Protein AF-A0A8H6TPV7-F1 (afdb_monomer_lite)

Secondary structure (DSSP, 8-state):
--TTTS--HHHHTTS-HHHHHHHHHHHSTT--HHHHHHHHHHHHT----HHHHHHHHHHHHHTT-THHHHHHH-TTTS-HHHHHHHHHHHHHHHHHHHHHHHT-S---HHHHHHHHHHHHHHHHHHHHHTTT-EEE-TTS-EEEHHHHHHHHHHHHHHHTS-TTSS--HHHHHHHHTSTTHHHHHHHHHHHHHHHSPTT-HHHHHHHTTGGGGGG-HHHHHHHHHHHTSSHHHHHHHHHHHHHHH-S-TTSPPPHHHHHHHHHHHHHHHHH--HHHHHHHHHTTHHHHHHHHHHHHHTS-TTSGGG-TTS-----------------------

Sequence (333 aa):
MHPSLELRPLNLRKLPPHVRLLVAAATRPGADNDDVVNLLDRLINSNWPESTLRLLMPVFHAFLDPSQLVMLRNIEEYDPDTRRDYFLRSLNALSGLELLVKRQRRLDRAVATELWERVWVWLQFIDEYHQCLRMETRARQLVDASLAYEKALAVTRALSKDSTGDVDPDVRGAVVCTPAIFEVFGRAWVYLLDHAPPGNVGLTELATFYIALTESPQRLQALVDGTGGSYAHLADAIVRNLHSTVPDPTLPLSEPIYIQVQGLLLLNKATQNIELDQCLLSRGIIRALTRVGRALSAMDLGRLGGERDLLGFSPRAARPVHPTLAQRRCECP

Organism: Mycena chlorophos (NCBI:txid658473)

Structure (mmCIF, N/CA/C/O backbone):
data_AF-A0A8H6TPV7-F1
#
_entry.id   AF-A0A8H6TPV7-F1
#
loop_
_atom_site.group_PDB
_atom_site.id
_atom_site.type_symbol
_atom_site.label_atom_id
_atom_site.label_alt_id
_atom_site.label_comp_id
_atom_site.label_asym_id
_atom_site.label_entity_id
_atom_site.label_seq_id
_atom_site.pdbx_PDB_ins_code
_atom_site.Cartn_x
_atom_site.Cartn_y
_atom_site.Cartn_z
_atom_site.occupancy
_atom_site.B_iso_or_equiv
_atom_site.auth_seq_id
_atom_site.auth_comp_id
_atom_site.auth_asym_id
_atom_site.auth_atom_id
_atom_site.pdbx_PDB_model_num
ATOM 1 N N . MET A 1 1 ? 20.652 5.845 -7.581 1.00 73.62 1 MET A N 1
ATOM 2 C CA . MET A 1 1 ? 20.049 4.732 -8.331 1.00 73.62 1 MET A CA 1
ATOM 3 C C . MET A 1 1 ? 20.988 3.545 -8.241 1.00 73.62 1 MET A C 1
ATOM 5 O O . MET A 1 1 ? 22.145 3.659 -8.634 1.00 73.62 1 MET A O 1
ATOM 9 N N . HIS A 1 2 ? 20.535 2.457 -7.631 1.00 80.75 2 HIS A N 1
ATOM 10 C CA . HIS A 1 2 ? 21.303 1.244 -7.405 1.00 80.75 2 HIS A CA 1
ATOM 11 C C . HIS A 1 2 ? 21.469 0.492 -8.737 1.00 80.75 2 HIS A C 1
ATOM 13 O O . HIS A 1 2 ? 20.478 0.316 -9.451 1.00 80.75 2 HIS A O 1
ATOM 19 N N . PRO A 1 3 ? 22.665 -0.029 -9.085 1.00 82.06 3 PRO A N 1
ATOM 20 C CA . PRO A 1 3 ? 22.928 -0.643 -10.394 1.00 82.06 3 PRO A CA 1
ATOM 21 C C . PRO A 1 3 ? 21.962 -1.768 -10.804 1.00 82.06 3 PRO A C 1
ATOM 23 O O . PRO A 1 3 ? 21.775 -2.023 -11.994 1.00 82.06 3 PRO A O 1
ATOM 26 N N . SER A 1 4 ? 21.363 -2.462 -9.831 1.00 80.62 4 SER A N 1
ATOM 27 C CA . SER A 1 4 ? 20.400 -3.547 -10.066 1.00 80.62 4 SER A CA 1
ATOM 28 C C . SER A 1 4 ? 18.970 -3.082 -10.336 1.00 80.62 4 SER A C 1
ATOM 30 O O . SER A 1 4 ? 18.158 -3.922 -10.703 1.00 80.62 4 SER A O 1
ATOM 32 N N . LEU A 1 5 ? 18.660 -1.802 -10.122 1.00 86.25 5 LEU A N 1
ATOM 33 C CA . LEU A 1 5 ? 17.370 -1.172 -10.422 1.00 86.25 5 LEU A CA 1
ATOM 34 C C . LEU A 1 5 ? 17.434 -0.300 -11.681 1.00 86.25 5 LEU A C 1
ATOM 36 O O . LEU A 1 5 ? 16.410 0.191 -12.152 1.00 86.25 5 LEU A O 1
ATOM 40 N N . GLU A 1 6 ? 18.624 -0.146 -12.264 1.00 86.81 6 GLU A N 1
ATOM 41 C CA . GLU A 1 6 ? 18.796 0.542 -13.535 1.00 86.81 6 GLU A CA 1
ATOM 42 C C . GLU A 1 6 ? 18.335 -0.332 -14.703 1.00 86.81 6 GLU A C 1
ATOM 44 O O . GLU A 1 6 ? 18.795 -1.469 -14.887 1.00 86.81 6 GLU A O 1
ATOM 49 N N . LEU A 1 7 ? 17.471 0.225 -15.554 1.00 85.19 7 LEU A N 1
ATOM 50 C CA . LEU A 1 7 ? 16.994 -0.442 -16.759 1.00 85.19 7 LEU A CA 1
ATOM 51 C C . LEU A 1 7 ? 18.091 -0.466 -17.838 1.00 85.19 7 LEU A C 1
ATOM 53 O O . LEU A 1 7 ? 18.104 0.323 -18.780 1.00 85.19 7 LEU A O 1
ATOM 57 N N . ARG A 1 8 ? 19.051 -1.384 -17.696 1.00 84.75 8 ARG A N 1
ATOM 58 C CA . ARG A 1 8 ? 20.169 -1.540 -18.637 1.00 84.75 8 ARG A CA 1
ATOM 59 C C . ARG A 1 8 ? 19.822 -2.545 -19.743 1.00 84.75 8 ARG A C 1
ATOM 61 O O . ARG A 1 8 ? 19.543 -3.706 -19.425 1.00 84.75 8 ARG A O 1
ATOM 68 N N . PRO A 1 9 ? 19.970 -2.196 -21.039 1.00 81.88 9 PRO A N 1
ATOM 69 C CA . PRO A 1 9 ? 19.722 -3.123 -22.150 1.00 81.88 9 PRO A CA 1
ATOM 70 C C . PRO A 1 9 ? 20.504 -4.440 -22.042 1.00 81.88 9 PRO A C 1
ATOM 72 O O . PRO A 1 9 ? 20.011 -5.501 -22.421 1.00 81.88 9 PRO A O 1
ATOM 75 N N . LEU A 1 10 ? 21.718 -4.393 -21.482 1.00 78.19 10 LEU A N 1
ATOM 76 C CA . LEU A 1 10 ? 22.561 -5.570 -21.253 1.00 78.19 10 LEU A CA 1
ATOM 77 C C . LEU A 1 10 ? 21.964 -6.557 -20.239 1.00 78.19 10 LEU A C 1
ATOM 79 O O . LEU A 1 10 ? 22.129 -7.764 -20.406 1.00 78.19 10 LEU A O 1
ATOM 83 N N . ASN A 1 11 ? 21.251 -6.071 -19.220 1.00 81.00 11 ASN A N 1
ATOM 84 C CA . ASN A 1 11 ? 20.584 -6.924 -18.236 1.00 81.00 11 ASN A CA 1
ATOM 85 C C . ASN A 1 11 ? 19.351 -7.591 -18.854 1.00 81.00 11 ASN A C 1
ATOM 87 O O . ASN A 1 11 ? 19.155 -8.794 -18.692 1.00 81.00 11 ASN A O 1
ATOM 91 N N . LEU A 1 12 ? 18.592 -6.848 -19.664 1.00 84.00 12 LEU A N 1
ATOM 92 C CA . LEU A 1 12 ? 17.419 -7.376 -20.361 1.00 84.00 12 LEU A CA 1
ATOM 93 C C . LEU A 1 12 ? 17.779 -8.455 -21.392 1.00 84.00 12 LEU A C 1
ATOM 95 O O . LEU A 1 12 ? 17.002 -9.378 -21.613 1.00 84.00 12 LEU A O 1
ATOM 99 N N . ARG A 1 13 ? 18.981 -8.416 -21.987 1.00 87.81 13 ARG A N 1
ATOM 100 C CA . ARG A 1 13 ? 19.455 -9.477 -22.901 1.00 87.81 13 ARG A CA 1
ATOM 101 C C . ARG A 1 13 ? 19.575 -10.854 -22.238 1.00 87.81 13 ARG A C 1
ATOM 103 O O . ARG A 1 13 ? 19.529 -11.846 -22.960 1.00 87.81 13 ARG A O 1
ATOM 110 N N . LYS A 1 14 ? 19.712 -10.915 -20.907 1.00 88.25 14 LYS A N 1
ATOM 111 C CA . LYS A 1 14 ? 19.815 -12.162 -20.127 1.00 88.25 14 LYS A CA 1
ATOM 112 C C . LYS A 1 14 ? 18.457 -12.810 -19.833 1.00 88.25 14 LYS A C 1
ATOM 114 O O . LYS A 1 14 ? 18.424 -13.946 -19.371 1.00 88.25 14 LYS A O 1
ATOM 119 N N . LEU A 1 15 ? 17.352 -12.104 -20.078 1.00 89.44 15 LEU A N 1
ATOM 120 C CA . LEU A 1 15 ? 16.009 -12.656 -19.916 1.00 89.44 15 LEU A CA 1
ATOM 121 C C . LEU A 1 15 ? 15.730 -13.734 -20.984 1.00 89.44 15 LEU A C 1
ATOM 123 O O . LEU A 1 15 ? 16.235 -13.627 -22.110 1.00 89.44 15 LEU A O 1
ATOM 127 N N . PRO A 1 16 ? 14.882 -14.737 -20.688 1.00 90.31 16 PRO A N 1
ATOM 128 C CA . PRO A 1 16 ? 14.421 -15.687 -21.694 1.00 90.31 16 PRO A CA 1
ATOM 129 C C . PRO A 1 16 ? 13.782 -14.967 -22.899 1.00 90.31 16 PRO A C 1
ATOM 131 O O . PRO A 1 16 ? 13.115 -13.948 -22.701 1.00 90.31 16 PRO A O 1
ATOM 134 N N . PRO A 1 17 ? 13.918 -15.479 -24.140 1.00 91.12 17 PRO A N 1
ATOM 135 C CA . PRO A 1 17 ? 13.465 -14.773 -25.345 1.00 91.12 17 PRO A CA 1
ATOM 136 C C . PRO A 1 17 ? 12.003 -14.314 -25.301 1.00 91.12 17 PRO A C 1
ATOM 138 O O . PRO A 1 17 ? 11.705 -13.179 -25.655 1.00 91.12 17 PRO A O 1
ATOM 141 N N . HIS A 1 18 ? 11.099 -15.158 -24.800 1.00 88.50 18 HIS A N 1
ATOM 142 C CA . HIS A 1 18 ? 9.680 -14.816 -24.678 1.00 88.50 18 HIS A CA 1
ATOM 143 C C . HIS A 1 18 ? 9.425 -13.691 -23.659 1.00 88.50 18 HIS A C 1
ATOM 145 O O . HIS A 1 18 ? 8.581 -12.834 -23.895 1.00 88.50 18 HIS A O 1
ATOM 151 N N . VAL A 1 19 ? 10.189 -13.637 -22.562 1.00 90.94 19 VAL A N 1
ATOM 152 C CA . VAL A 1 19 ? 10.101 -12.554 -21.566 1.00 90.94 19 VAL A CA 1
ATOM 153 C C . VAL A 1 19 ? 10.678 -11.260 -22.129 1.00 90.94 19 VAL A C 1
ATOM 155 O O . VAL A 1 19 ? 10.120 -10.191 -21.915 1.00 90.94 19 VAL A O 1
ATOM 158 N N . ARG A 1 20 ? 11.765 -11.343 -22.907 1.00 92.44 20 ARG A N 1
ATOM 159 C CA . ARG A 1 20 ? 12.352 -10.177 -23.583 1.00 92.44 20 ARG A CA 1
ATOM 160 C C . ARG A 1 20 ? 11.365 -9.486 -24.509 1.00 92.44 20 ARG A C 1
ATOM 162 O O . ARG A 1 20 ? 11.365 -8.263 -24.549 1.00 92.44 20 ARG A O 1
ATOM 169 N N . LEU A 1 21 ? 10.561 -10.254 -25.243 1.00 91.88 21 LEU A N 1
ATOM 170 C CA . LEU A 1 21 ? 9.533 -9.704 -26.126 1.00 91.88 21 LEU A CA 1
ATOM 171 C C . LEU A 1 21 ? 8.466 -8.945 -25.331 1.00 91.88 21 LEU A C 1
ATOM 173 O O . LEU A 1 21 ? 8.140 -7.821 -25.695 1.00 91.88 21 LEU A O 1
ATOM 177 N N . LEU A 1 22 ? 7.997 -9.514 -24.217 1.00 93.12 22 LEU A N 1
ATOM 178 C CA . LEU A 1 22 ? 7.024 -8.860 -23.334 1.00 93.12 22 LEU A CA 1
ATOM 179 C C . LEU A 1 22 ? 7.585 -7.578 -22.712 1.00 93.12 22 LEU A C 1
ATOM 181 O O . LEU A 1 22 ? 6.929 -6.544 -22.735 1.00 93.12 22 LEU A O 1
ATOM 185 N N . VAL A 1 23 ? 8.821 -7.619 -22.208 1.00 93.31 23 VAL A N 1
ATOM 186 C CA . VAL A 1 23 ? 9.475 -6.424 -21.657 1.00 93.31 23 VAL A CA 1
ATOM 187 C C . VAL A 1 23 ? 9.660 -5.366 -22.740 1.00 93.31 23 VAL A C 1
ATOM 189 O O . VAL A 1 23 ? 9.333 -4.212 -22.507 1.00 93.31 23 VAL A O 1
ATOM 192 N N . ALA A 1 24 ? 10.127 -5.744 -23.933 1.00 92.75 24 ALA A N 1
ATOM 193 C CA . ALA A 1 24 ? 10.303 -4.803 -25.034 1.00 92.75 24 ALA A CA 1
ATOM 194 C C . ALA A 1 24 ? 8.979 -4.150 -25.461 1.00 92.75 24 ALA A C 1
ATOM 196 O O . ALA A 1 24 ? 8.974 -2.956 -25.752 1.00 92.75 24 ALA A O 1
ATOM 197 N N . ALA A 1 25 ? 7.874 -4.904 -25.463 1.00 92.25 25 ALA A N 1
ATOM 198 C CA . ALA A 1 25 ? 6.539 -4.367 -25.707 1.00 92.25 25 ALA A CA 1
ATOM 199 C C . ALA A 1 25 ? 6.120 -3.380 -24.606 1.00 92.25 25 ALA A C 1
ATOM 201 O O . ALA A 1 25 ? 5.737 -2.261 -24.918 1.00 92.25 25 ALA A O 1
ATOM 202 N N . ALA A 1 26 ? 6.299 -3.739 -23.332 1.00 92.56 26 ALA A N 1
ATOM 203 C CA . ALA A 1 26 ? 5.936 -2.895 -22.193 1.00 92.56 26 ALA A CA 1
ATOM 204 C C . ALA A 1 26 ? 6.793 -1.621 -22.052 1.00 92.56 26 ALA A C 1
ATOM 206 O O . ALA A 1 26 ? 6.334 -0.625 -21.496 1.00 92.56 26 ALA A O 1
ATOM 207 N N . THR A 1 27 ? 8.045 -1.632 -22.524 1.00 90.88 27 THR A N 1
ATOM 208 C CA . THR A 1 27 ? 8.983 -0.504 -22.370 1.00 90.88 27 THR A CA 1
ATOM 209 C C . THR A 1 27 ? 9.169 0.337 -23.633 1.00 90.88 27 THR A C 1
ATOM 211 O O . THR A 1 27 ? 9.993 1.253 -23.625 1.00 90.88 27 THR A O 1
ATOM 214 N N . ARG A 1 28 ? 8.488 0.029 -24.745 1.00 89.81 28 ARG A N 1
ATOM 215 C CA . ARG A 1 28 ? 8.629 0.823 -25.977 1.00 89.81 28 ARG A CA 1
ATOM 216 C C . ARG A 1 28 ? 8.004 2.217 -25.808 1.00 89.81 28 ARG A C 1
ATOM 218 O O . ARG A 1 28 ? 7.039 2.367 -25.057 1.00 89.81 28 ARG A O 1
ATOM 225 N N . PRO A 1 29 ? 8.498 3.237 -26.528 1.00 84.62 29 PRO A N 1
ATOM 226 C CA . PRO A 1 29 ? 7.806 4.519 -26.611 1.00 84.62 29 PRO A CA 1
ATOM 227 C C . PRO A 1 29 ? 6.363 4.318 -27.093 1.00 84.62 29 PRO A C 1
ATOM 229 O O . PRO A 1 29 ? 6.144 3.646 -28.100 1.00 84.62 29 PRO A O 1
ATOM 232 N N . GLY A 1 30 ? 5.394 4.869 -26.360 1.00 82.31 30 GLY A N 1
ATOM 233 C CA . GLY A 1 30 ? 3.968 4.701 -26.656 1.00 82.31 30 GLY A CA 1
ATOM 234 C C . GLY A 1 30 ? 3.360 3.358 -26.230 1.00 82.31 30 GLY A C 1
ATOM 235 O O . GLY A 1 30 ? 2.254 3.057 -26.663 1.00 82.31 30 GLY A O 1
ATOM 236 N N . ALA A 1 31 ? 4.053 2.550 -25.414 1.00 86.56 31 ALA A N 1
ATOM 237 C CA . ALA A 1 31 ? 3.451 1.374 -24.784 1.00 86.56 31 ALA A CA 1
ATOM 238 C C . ALA A 1 31 ? 2.222 1.772 -23.958 1.00 86.56 31 ALA A C 1
ATOM 240 O O . ALA A 1 31 ? 2.292 2.696 -23.136 1.00 86.56 31 ALA A O 1
ATOM 241 N N . ASP A 1 32 ? 1.124 1.051 -24.158 1.00 88.38 32 ASP A N 1
ATOM 242 C CA . ASP A 1 32 ? -0.097 1.253 -23.393 1.00 88.38 32 ASP A CA 1
ATOM 243 C C . ASP A 1 32 ? -0.131 0.370 -22.139 1.00 88.38 32 ASP A C 1
ATOM 245 O O . ASP A 1 32 ? 0.819 -0.346 -21.802 1.00 88.38 32 ASP A O 1
ATOM 249 N N . ASN A 1 33 ? -1.221 0.474 -21.383 1.00 90.62 33 ASN A N 1
ATOM 250 C CA . ASN A 1 33 ? -1.396 -0.327 -20.182 1.00 90.62 33 ASN A CA 1
ATOM 251 C C . ASN A 1 33 ? -1.511 -1.832 -20.465 1.00 90.62 33 ASN A C 1
ATOM 253 O O . ASN A 1 33 ? -1.060 -2.634 -19.646 1.00 90.62 33 ASN A O 1
ATOM 257 N N . ASP A 1 34 ? -2.064 -2.224 -21.610 1.00 91.31 34 ASP A N 1
ATOM 258 C CA . ASP A 1 34 ? -2.306 -3.630 -21.932 1.00 91.31 34 ASP A CA 1
ATOM 259 C C . ASP A 1 34 ? -0.977 -4.376 -22.138 1.00 91.31 34 ASP A C 1
ATOM 261 O O . ASP A 1 34 ? -0.829 -5.520 -21.704 1.00 91.31 34 ASP A O 1
ATOM 265 N N . ASP A 1 35 ? 0.043 -3.708 -22.690 1.00 91.75 35 ASP A N 1
ATOM 266 C CA . ASP A 1 35 ? 1.407 -4.244 -22.776 1.00 91.75 35 ASP A CA 1
ATOM 267 C C . ASP A 1 35 ? 1.993 -4.580 -21.379 1.00 91.75 35 ASP A C 1
ATOM 269 O O . ASP A 1 35 ? 2.657 -5.609 -21.202 1.00 91.75 35 ASP A O 1
ATOM 273 N N . VAL A 1 36 ? 1.721 -3.754 -20.359 1.00 92.25 36 VAL A N 1
ATOM 274 C CA . VAL A 1 36 ? 2.167 -3.994 -18.970 1.00 92.25 36 VAL A CA 1
ATOM 275 C C . VAL A 1 36 ? 1.336 -5.086 -18.294 1.00 92.25 36 VAL A C 1
ATOM 277 O O . VAL A 1 36 ? 1.905 -5.933 -17.601 1.00 92.25 36 VAL A O 1
ATOM 280 N N . VAL A 1 37 ? 0.019 -5.113 -18.525 1.00 92.88 37 VAL A N 1
ATOM 281 C CA . VAL A 1 37 ? -0.875 -6.175 -18.031 1.00 92.88 37 VAL A CA 1
ATOM 282 C C . VAL A 1 37 ? -0.432 -7.534 -18.566 1.00 92.88 37 VAL A C 1
ATOM 284 O O . VAL A 1 37 ? -0.265 -8.463 -17.785 1.00 92.88 37 VAL A O 1
ATOM 287 N N . ASN A 1 38 ? -0.116 -7.643 -19.858 1.00 93.12 38 ASN A N 1
ATOM 288 C CA . ASN A 1 38 ? 0.378 -8.886 -20.456 1.00 93.12 38 ASN A CA 1
ATOM 289 C C . ASN A 1 38 ? 1.677 -9.388 -19.797 1.00 93.12 38 ASN A C 1
ATOM 291 O O . ASN A 1 38 ? 1.857 -10.592 -19.578 1.00 93.12 38 ASN A O 1
ATOM 295 N N . LEU A 1 39 ? 2.599 -8.477 -19.461 1.00 93.81 39 LEU A N 1
ATOM 296 C CA . LEU A 1 39 ? 3.820 -8.822 -18.729 1.00 93.81 39 LEU A CA 1
ATOM 297 C C . LEU A 1 39 ? 3.505 -9.297 -17.299 1.00 93.81 39 LEU A C 1
ATOM 299 O O . LEU A 1 39 ? 4.081 -10.292 -16.848 1.00 93.81 39 LEU A O 1
ATOM 303 N N . LEU A 1 40 ? 2.597 -8.609 -16.603 1.00 92.88 40 LEU A N 1
ATOM 304 C CA . LEU A 1 40 ? 2.171 -8.945 -15.244 1.00 92.88 40 LEU A CA 1
ATOM 305 C C . LEU A 1 40 ? 1.441 -10.293 -15.188 1.00 92.88 40 LEU A C 1
ATOM 307 O O . LEU A 1 40 ? 1.793 -11.143 -14.371 1.00 92.88 40 LEU A O 1
ATOM 311 N N . ASP A 1 41 ? 0.503 -10.541 -16.097 1.00 93.75 41 ASP A N 1
ATOM 312 C CA . ASP A 1 41 ? -0.204 -11.815 -16.221 1.00 93.75 41 ASP A CA 1
ATOM 313 C C . ASP A 1 41 ? 0.779 -12.959 -16.429 1.00 93.75 41 ASP A C 1
ATOM 315 O O . ASP A 1 41 ? 0.646 -14.036 -15.834 1.00 93.75 41 ASP A O 1
ATOM 319 N N . ARG A 1 42 ? 1.821 -12.737 -17.240 1.00 91.50 42 ARG A N 1
ATOM 320 C CA . ARG A 1 42 ? 2.829 -13.770 -17.439 1.00 91.50 42 ARG A CA 1
ATOM 321 C C . ARG A 1 42 ? 3.692 -13.990 -16.206 1.00 91.50 42 ARG A C 1
ATOM 323 O O . ARG A 1 42 ? 4.013 -15.143 -15.919 1.00 91.50 42 ARG A O 1
ATOM 330 N N . LEU A 1 43 ? 4.018 -12.933 -15.468 1.00 89.38 43 LEU A N 1
ATOM 331 C CA . LEU A 1 43 ? 4.713 -13.020 -14.187 1.00 89.38 43 LEU A CA 1
ATOM 332 C C . LEU A 1 43 ? 3.888 -13.805 -13.149 1.00 89.38 43 LEU A C 1
ATOM 334 O O . LEU A 1 43 ? 4.438 -14.673 -12.470 1.00 89.38 43 LEU A O 1
ATOM 338 N N . ILE A 1 44 ? 2.579 -13.558 -13.054 1.00 89.38 44 ILE A N 1
ATOM 339 C CA . ILE A 1 44 ? 1.664 -14.261 -12.139 1.00 89.38 44 ILE A CA 1
ATOM 340 C C . ILE A 1 44 ? 1.626 -15.754 -12.469 1.00 89.38 44 ILE A C 1
ATOM 342 O O . ILE A 1 44 ? 1.880 -16.584 -11.595 1.00 89.38 44 ILE A O 1
ATOM 346 N N . ASN A 1 45 ? 1.385 -16.077 -13.741 1.00 89.12 45 ASN A N 1
ATOM 347 C CA . ASN A 1 45 ? 1.085 -17.432 -14.203 1.00 89.12 45 ASN A CA 1
ATOM 348 C C . ASN A 1 45 ? 2.323 -18.283 -14.539 1.00 89.12 45 ASN A C 1
ATOM 350 O O . ASN A 1 45 ? 2.181 -19.395 -15.051 1.00 89.12 45 ASN A O 1
ATOM 354 N N . SER A 1 46 ? 3.537 -17.781 -14.294 1.00 88.25 46 SER A N 1
ATOM 355 C CA . SER A 1 46 ? 4.779 -18.502 -14.599 1.00 88.25 46 SER A CA 1
ATOM 356 C C . SER A 1 46 ? 5.663 -18.681 -13.368 1.00 88.25 46 SER A C 1
ATOM 358 O O . SER A 1 46 ? 5.898 -17.746 -12.604 1.00 88.25 46 SER A O 1
ATOM 360 N N . ASN A 1 47 ? 6.260 -19.868 -13.243 1.00 87.00 47 ASN A N 1
ATOM 361 C CA . ASN A 1 47 ? 7.262 -20.183 -12.221 1.00 87.00 47 ASN A CA 1
ATOM 362 C C . ASN A 1 47 ? 8.667 -19.824 -12.717 1.00 87.00 47 ASN A C 1
ATOM 364 O O . ASN A 1 47 ? 9.505 -20.693 -12.962 1.00 87.00 47 ASN A O 1
ATOM 368 N N . TRP A 1 48 ? 8.906 -18.534 -12.947 1.00 88.88 48 TRP A N 1
ATOM 369 C CA . TRP A 1 48 ? 10.212 -18.074 -13.410 1.00 88.88 48 TRP A CA 1
ATOM 370 C C . TRP A 1 48 ? 11.285 -18.210 -12.323 1.00 88.88 48 TRP A C 1
ATOM 372 O O . TRP A 1 48 ? 11.003 -17.945 -11.152 1.00 88.88 48 TRP A O 1
ATOM 382 N N . PRO A 1 49 ? 12.529 -18.568 -12.694 1.00 90.19 49 PRO A N 1
ATOM 383 C CA . PRO A 1 49 ? 13.640 -18.585 -11.753 1.00 90.19 49 PRO A CA 1
ATOM 384 C C . PRO A 1 49 ? 13.856 -17.211 -11.118 1.00 90.19 49 PRO A C 1
ATOM 386 O O . PRO A 1 49 ? 13.730 -16.186 -11.790 1.00 90.19 49 PRO A O 1
ATOM 389 N N . GLU A 1 50 ? 14.290 -17.187 -9.859 1.00 89.31 50 GLU A N 1
ATOM 390 C CA . GLU A 1 50 ? 14.567 -15.954 -9.109 1.00 89.31 50 GLU A CA 1
ATOM 391 C C . GLU A 1 50 ? 15.516 -15.003 -9.862 1.00 89.31 50 GLU A C 1
ATOM 393 O O . GLU A 1 50 ? 15.299 -13.794 -9.893 1.00 89.31 50 GLU A O 1
ATOM 398 N N . SER A 1 51 ? 16.513 -15.544 -10.570 1.00 89.06 51 SER A N 1
ATOM 399 C CA . SER A 1 51 ? 17.423 -14.766 -11.421 1.00 89.06 51 SER A CA 1
ATOM 400 C C . SER A 1 51 ? 16.711 -14.003 -12.544 1.00 89.06 51 SER A C 1
ATOM 402 O O . SER A 1 51 ? 17.116 -12.893 -12.875 1.00 89.06 51 SER A O 1
ATOM 404 N N . THR A 1 52 ? 15.639 -14.564 -13.111 1.00 90.50 52 THR A N 1
ATOM 405 C CA . THR A 1 5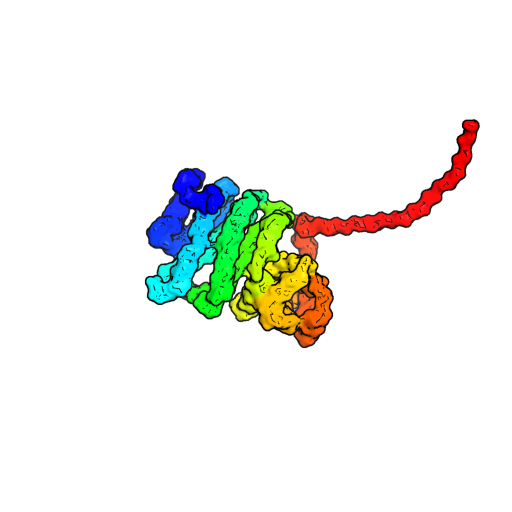2 ? 14.795 -13.892 -14.112 1.00 90.50 52 THR A CA 1
ATOM 406 C C . THR A 1 52 ? 13.937 -12.819 -13.451 1.00 90.50 52 THR A C 1
ATOM 408 O O . THR A 1 52 ? 13.853 -11.709 -13.964 1.00 90.50 52 THR A O 1
ATOM 411 N N . LEU A 1 53 ? 13.364 -13.118 -12.282 1.00 89.94 53 LEU A N 1
ATOM 412 C CA . LEU A 1 53 ? 12.560 -12.171 -11.505 1.00 89.94 53 LEU A CA 1
ATOM 413 C C . LEU A 1 53 ? 13.367 -10.916 -11.129 1.00 89.94 53 LEU A C 1
ATOM 415 O O . LEU A 1 53 ? 12.898 -9.797 -11.325 1.00 89.94 53 LEU A O 1
ATOM 419 N N . ARG A 1 54 ? 14.620 -11.080 -10.688 1.00 88.94 54 ARG A N 1
ATOM 420 C CA . ARG A 1 54 ? 15.515 -9.952 -10.364 1.00 88.94 54 ARG A CA 1
ATOM 421 C C . ARG A 1 54 ? 15.758 -9.028 -11.553 1.00 88.94 54 ARG A C 1
ATOM 423 O O . ARG A 1 54 ? 15.821 -7.816 -11.383 1.00 88.94 54 ARG A O 1
ATOM 430 N N . LEU A 1 55 ? 15.866 -9.583 -12.759 1.00 90.88 55 LEU A N 1
ATOM 431 C CA . LEU A 1 55 ? 16.067 -8.802 -13.983 1.00 90.88 55 LEU A CA 1
ATOM 432 C C . LEU A 1 55 ? 14.821 -8.002 -14.402 1.00 90.88 55 LEU A C 1
ATOM 434 O O . LEU A 1 55 ? 14.947 -7.103 -15.231 1.00 90.88 55 LEU A O 1
ATOM 438 N N . LEU A 1 56 ? 13.645 -8.304 -13.840 1.00 92.25 56 LEU A N 1
ATOM 439 C CA . LEU A 1 56 ? 12.395 -7.583 -14.094 1.00 92.25 56 LEU A CA 1
ATOM 440 C C . LEU A 1 56 ? 12.130 -6.449 -13.100 1.00 92.25 56 LEU A C 1
ATOM 442 O O . LEU A 1 56 ? 11.356 -5.551 -13.422 1.00 92.25 56 LEU A O 1
ATOM 446 N N . MET A 1 57 ? 12.782 -6.438 -11.931 1.00 92.44 57 MET A N 1
ATOM 447 C CA . MET A 1 57 ? 12.607 -5.355 -10.951 1.00 92.44 57 MET A CA 1
ATOM 448 C C . MET A 1 57 ? 12.879 -3.960 -11.543 1.00 92.44 57 MET A C 1
ATOM 450 O O . MET A 1 57 ? 12.040 -3.084 -11.336 1.00 92.44 57 MET A O 1
ATOM 454 N N . PRO A 1 58 ? 13.946 -3.735 -12.345 1.00 93.62 58 PRO A N 1
ATOM 455 C CA . PRO A 1 58 ? 14.165 -2.455 -13.025 1.00 93.62 58 PRO A CA 1
ATOM 456 C C . PRO A 1 58 ? 13.010 -1.992 -13.912 1.00 93.62 58 PRO A C 1
ATOM 458 O O . PRO A 1 58 ? 12.805 -0.793 -14.063 1.00 93.62 58 PRO A O 1
ATOM 461 N N . VAL A 1 59 ? 12.276 -2.927 -14.525 1.00 93.62 59 VAL A N 1
ATOM 462 C CA . VAL A 1 59 ? 11.182 -2.614 -15.456 1.00 93.62 59 VAL A CA 1
ATOM 463 C C . VAL A 1 59 ? 10.036 -1.961 -14.693 1.00 93.62 59 VAL A C 1
ATOM 465 O O . VAL A 1 59 ? 9.619 -0.856 -15.026 1.00 93.62 59 VAL A O 1
ATOM 468 N N . PHE A 1 60 ? 9.570 -2.609 -13.625 1.00 94.75 60 PHE A N 1
ATOM 469 C CA . PHE A 1 60 ? 8.483 -2.066 -12.814 1.00 94.75 60 PHE A CA 1
ATOM 470 C C . PHE A 1 60 ? 8.926 -0.869 -11.970 1.00 94.75 60 PHE A C 1
ATOM 472 O O . PHE A 1 60 ? 8.159 0.074 -11.813 1.00 94.75 60 PHE A O 1
ATOM 479 N N . HIS A 1 61 ? 10.177 -0.846 -11.503 1.00 94.69 61 HIS A N 1
ATOM 480 C CA . HIS A 1 61 ? 10.750 0.330 -10.847 1.00 94.69 61 HIS A CA 1
ATOM 481 C C . HIS A 1 61 ? 10.734 1.567 -11.765 1.00 94.69 61 HIS A C 1
ATOM 483 O O . HIS A 1 61 ? 10.377 2.652 -11.313 1.00 94.69 61 HIS A O 1
ATOM 489 N N . ALA A 1 62 ? 11.038 1.410 -13.060 1.00 92.81 62 ALA A N 1
ATOM 490 C CA . ALA A 1 62 ? 10.983 2.504 -14.032 1.00 92.81 62 ALA A CA 1
ATOM 491 C C . ALA A 1 62 ? 9.552 3.014 -14.304 1.00 92.81 62 ALA A C 1
ATOM 493 O O . ALA A 1 62 ? 9.358 4.200 -14.557 1.00 92.81 62 ALA A O 1
ATOM 494 N N . PHE A 1 63 ? 8.528 2.159 -14.219 1.00 93.50 63 PHE A N 1
ATOM 495 C CA . PHE A 1 63 ? 7.121 2.586 -14.321 1.00 93.50 63 PHE A CA 1
ATOM 496 C C . PHE A 1 63 ? 6.605 3.336 -13.086 1.00 93.50 63 PHE A C 1
ATOM 498 O O . PHE A 1 63 ? 5.494 3.860 -13.106 1.00 93.50 63 PHE A O 1
ATOM 505 N N . LEU A 1 64 ? 7.404 3.393 -12.021 1.00 94.12 64 LEU A N 1
ATOM 506 C CA . LEU A 1 64 ? 7.121 4.182 -10.828 1.00 94.12 64 LEU A CA 1
ATOM 507 C C . LEU A 1 64 ? 7.997 5.431 -10.729 1.00 94.12 64 LEU A C 1
ATOM 509 O O . LEU A 1 64 ? 8.052 6.038 -9.660 1.00 94.12 64 LEU A O 1
ATOM 513 N N . ASP A 1 65 ? 8.682 5.823 -11.805 1.00 91.81 65 ASP A N 1
ATOM 514 C CA . ASP A 1 65 ? 9.514 7.024 -11.814 1.00 91.81 65 ASP A CA 1
ATOM 515 C C . ASP A 1 65 ? 8.700 8.263 -11.364 1.00 91.81 65 ASP A C 1
ATOM 517 O O . ASP A 1 65 ? 7.690 8.587 -11.992 1.00 91.81 65 ASP A O 1
ATOM 521 N N . PRO A 1 66 ? 9.117 8.983 -10.301 1.00 89.81 66 PRO A N 1
ATOM 522 C CA . PRO A 1 66 ? 8.408 10.144 -9.775 1.00 89.81 66 PRO A CA 1
ATOM 523 C C . PRO A 1 66 ? 8.248 11.285 -10.776 1.00 89.81 66 PRO A C 1
ATOM 525 O O . PRO A 1 66 ? 7.338 12.095 -10.621 1.00 89.81 66 PRO A O 1
ATOM 528 N N . SER A 1 67 ? 9.089 11.359 -11.812 1.00 88.44 67 SER A N 1
ATOM 529 C CA . SER A 1 67 ? 8.901 12.327 -12.899 1.00 88.44 67 SER A CA 1
ATOM 530 C C . SER A 1 67 ? 7.547 12.158 -13.598 1.00 88.44 67 SER A C 1
ATOM 532 O O . SER A 1 67 ? 6.972 13.141 -14.062 1.00 88.44 67 SER A O 1
ATOM 534 N N . GLN A 1 68 ? 6.976 10.948 -13.592 1.00 85.06 68 GLN A N 1
ATOM 535 C CA . GLN A 1 68 ? 5.650 10.668 -14.151 1.00 85.06 68 GLN A CA 1
ATOM 536 C C . GLN A 1 68 ? 4.518 11.271 -13.309 1.00 85.06 68 GLN A C 1
ATOM 538 O O . GLN A 1 68 ? 3.448 11.562 -13.837 1.00 85.06 68 GLN A O 1
ATOM 543 N N . LEU A 1 69 ? 4.745 11.531 -12.017 1.00 89.81 69 LEU A N 1
ATOM 544 C CA . LEU A 1 69 ? 3.743 12.165 -11.156 1.00 89.81 69 LEU A CA 1
ATOM 545 C C . LEU A 1 69 ? 3.467 13.611 -11.566 1.00 89.81 69 LEU A C 1
ATOM 547 O O . LEU A 1 69 ? 2.352 14.088 -11.384 1.00 89.81 69 LEU A O 1
ATOM 551 N N . VAL A 1 70 ? 4.447 14.300 -12.162 1.00 85.94 70 VAL A N 1
ATOM 552 C CA . VAL A 1 70 ? 4.257 15.656 -12.707 1.00 85.94 70 VAL A CA 1
ATOM 553 C C . VAL A 1 70 ? 3.141 15.653 -13.753 1.00 85.94 70 VAL A C 1
ATOM 555 O O . VAL A 1 70 ? 2.261 16.506 -13.730 1.00 85.94 70 VAL A O 1
ATOM 558 N N . MET A 1 71 ? 3.122 14.635 -14.613 1.00 83.31 71 MET A N 1
ATOM 559 C CA . MET A 1 71 ? 2.094 14.469 -15.635 1.00 83.31 71 MET A CA 1
ATOM 560 C C . MET A 1 71 ? 0.708 14.191 -15.034 1.00 83.31 71 MET A C 1
ATOM 562 O O . MET A 1 71 ? -0.296 14.698 -15.528 1.00 83.31 71 MET A O 1
ATOM 566 N N . LEU A 1 72 ? 0.639 13.402 -13.957 1.00 85.50 72 LEU A N 1
ATOM 567 C CA . LEU A 1 72 ? -0.628 13.117 -13.275 1.00 85.50 72 LEU A CA 1
ATOM 568 C C . LEU A 1 72 ? -1.170 14.330 -12.503 1.00 85.50 72 LEU A C 1
ATOM 570 O O . LEU A 1 72 ? -2.385 14.466 -12.373 1.00 85.50 72 LEU A O 1
ATOM 574 N N . ARG A 1 73 ? -0.287 15.218 -12.031 1.00 87.25 73 ARG A N 1
ATOM 575 C CA . ARG A 1 73 ? -0.648 16.487 -11.378 1.00 87.25 73 ARG A CA 1
ATOM 576 C C . ARG A 1 73 ? -1.141 17.535 -12.379 1.00 87.25 73 ARG A C 1
ATOM 578 O O . ARG A 1 73 ? -2.107 18.241 -12.099 1.00 87.25 73 ARG A O 1
ATOM 585 N N . ASN A 1 74 ? -0.532 17.605 -13.562 1.00 80.94 74 ASN A N 1
ATOM 586 C CA . ASN A 1 74 ? -0.862 18.595 -14.590 1.00 80.94 74 ASN A CA 1
ATOM 587 C C . ASN A 1 74 ? -2.024 18.123 -15.481 1.00 80.94 74 ASN A C 1
ATOM 589 O O . ASN A 1 74 ? -1.862 17.826 -16.663 1.00 80.94 74 ASN A O 1
ATOM 593 N N . ILE A 1 75 ? -3.222 18.061 -14.895 1.00 68.75 75 ILE A N 1
ATOM 594 C CA . ILE A 1 75 ? -4.461 17.550 -15.514 1.00 68.75 75 ILE A CA 1
ATOM 595 C C . ILE A 1 75 ? -4.805 18.253 -16.843 1.00 68.75 75 ILE A C 1
ATOM 597 O O . ILE A 1 75 ? -5.430 17.643 -17.709 1.00 68.75 75 ILE A O 1
ATOM 601 N N . GLU A 1 76 ? -4.406 19.511 -17.014 1.00 71.00 76 GLU A N 1
ATOM 602 C CA . GLU A 1 76 ? -4.750 20.339 -18.177 1.00 71.00 76 GLU A CA 1
ATOM 603 C C . GLU A 1 76 ? -3.809 20.145 -19.377 1.00 71.00 76 GLU A C 1
ATOM 605 O O . GLU A 1 76 ? -4.208 20.383 -20.514 1.00 71.00 76 GLU A O 1
ATOM 610 N N . GLU A 1 77 ? -2.573 19.694 -19.146 1.00 74.69 77 GLU A N 1
ATOM 611 C CA . GLU A 1 77 ? -1.519 19.664 -20.173 1.00 74.69 77 GLU A CA 1
ATOM 612 C C . GLU A 1 77 ? -1.487 18.359 -20.980 1.00 74.69 77 GLU A C 1
ATOM 614 O O . GLU A 1 77 ? -0.916 18.319 -22.070 1.00 74.69 77 GLU A O 1
ATOM 619 N N . TYR A 1 78 ? -2.102 17.292 -20.463 1.00 76.38 78 TYR A N 1
ATOM 620 C CA . TYR A 1 78 ? -2.013 15.951 -21.040 1.00 76.38 78 TYR A CA 1
ATOM 621 C C . TYR A 1 78 ? -3.380 15.389 -21.412 1.00 76.38 78 TYR A C 1
ATOM 623 O O . TYR A 1 78 ? -4.369 15.530 -20.678 1.00 76.38 78 TYR A O 1
ATOM 631 N N . ASP A 1 79 ? -3.421 14.676 -22.537 1.00 84.38 79 ASP A N 1
ATOM 632 C CA . ASP A 1 79 ? -4.643 14.028 -22.984 1.00 84.38 79 ASP A CA 1
ATOM 633 C C . ASP A 1 79 ? -5.137 12.995 -21.937 1.00 84.38 79 ASP A C 1
ATOM 635 O O . ASP A 1 79 ? -4.330 12.370 -21.231 1.00 84.38 79 ASP A O 1
ATOM 639 N N . PRO A 1 80 ? -6.464 12.851 -21.752 1.00 83.25 80 PRO A N 1
ATOM 640 C CA . PRO A 1 80 ? -7.019 11.983 -20.713 1.00 83.25 80 PRO A CA 1
ATOM 641 C C . PRO A 1 80 ? -6.649 10.503 -20.865 1.00 83.25 80 PRO A C 1
ATOM 643 O O . PRO A 1 80 ? -6.467 9.817 -19.859 1.00 83.25 80 PRO A O 1
ATOM 646 N N . ASP A 1 81 ? -6.525 10.010 -22.100 1.00 85.00 81 ASP A N 1
ATOM 647 C CA . ASP A 1 81 ? -6.215 8.606 -22.379 1.00 85.00 81 ASP A CA 1
ATOM 648 C C . ASP A 1 81 ? -4.781 8.260 -21.975 1.00 85.00 81 ASP A C 1
ATOM 650 O O . ASP A 1 81 ? -4.552 7.247 -21.316 1.00 85.00 81 ASP A O 1
ATOM 654 N N . THR A 1 82 ? -3.828 9.135 -22.283 1.00 85.31 82 THR A N 1
ATOM 655 C CA . THR A 1 82 ? -2.435 9.019 -21.862 1.00 85.31 82 THR A CA 1
ATOM 656 C C . THR A 1 82 ? -2.338 9.028 -20.343 1.00 85.31 82 THR A C 1
ATOM 658 O O . THR A 1 82 ? -1.721 8.135 -19.764 1.00 85.31 82 THR A O 1
ATOM 661 N N . ARG A 1 83 ? -2.995 9.977 -19.660 1.00 85.25 83 ARG A N 1
ATOM 662 C CA . ARG A 1 83 ? -3.000 10.025 -18.185 1.00 85.25 83 ARG A CA 1
ATOM 663 C C . ARG A 1 83 ? -3.571 8.760 -17.561 1.00 85.25 83 ARG A C 1
ATOM 665 O O . ARG A 1 83 ? -2.964 8.221 -16.634 1.00 85.25 83 ARG A O 1
ATOM 672 N N . ARG A 1 84 ? -4.698 8.271 -18.087 1.00 87.69 84 ARG A N 1
ATOM 673 C CA . ARG A 1 84 ? -5.283 6.994 -17.674 1.00 87.69 84 ARG A CA 1
ATOM 674 C C . ARG A 1 84 ? -4.269 5.867 -17.842 1.00 87.69 84 ARG A C 1
ATOM 676 O O . ARG A 1 84 ? -4.019 5.137 -16.886 1.00 87.69 84 ARG A O 1
ATOM 683 N N . ASP A 1 85 ? -3.702 5.715 -19.035 1.00 88.50 85 ASP A N 1
ATOM 684 C CA . ASP A 1 85 ? -2.820 4.593 -19.346 1.00 88.50 85 ASP A CA 1
ATOM 685 C C . ASP A 1 85 ? -1.561 4.628 -18.468 1.00 88.50 85 ASP A C 1
ATOM 687 O O . ASP A 1 85 ? -1.170 3.594 -17.934 1.00 88.50 85 ASP A O 1
ATOM 691 N N . TYR A 1 86 ? -0.977 5.800 -18.208 1.00 88.38 86 TYR A N 1
ATOM 692 C CA . TYR A 1 86 ? 0.132 5.933 -17.258 1.00 88.38 86 TYR A CA 1
ATOM 693 C C . TYR A 1 86 ? -0.258 5.566 -15.827 1.00 88.38 86 TYR A C 1
ATOM 695 O O . TYR A 1 86 ? 0.446 4.780 -15.198 1.00 88.38 86 TYR A O 1
ATOM 703 N N . PHE A 1 87 ? -1.377 6.086 -15.317 1.00 90.25 87 PHE A N 1
ATOM 704 C CA . PHE A 1 87 ? -1.830 5.761 -13.965 1.00 90.25 87 PHE A CA 1
ATOM 705 C C . PHE A 1 87 ? -2.045 4.251 -13.796 1.00 90.25 87 PHE A C 1
ATOM 707 O O . PHE A 1 87 ? -1.514 3.647 -12.863 1.00 90.25 87 PHE A O 1
ATOM 714 N N . LEU A 1 88 ? -2.748 3.615 -14.738 1.00 91.94 88 LEU A N 1
ATOM 715 C CA . LEU A 1 88 ? -2.983 2.170 -14.719 1.00 91.94 88 LEU A CA 1
ATOM 716 C C . LEU A 1 88 ? -1.674 1.372 -14.828 1.00 91.94 88 LEU A C 1
ATOM 718 O O . LEU A 1 88 ? -1.498 0.386 -14.108 1.00 91.94 88 LEU A O 1
ATOM 722 N N . ARG A 1 89 ? -0.720 1.824 -15.651 1.00 92.38 89 ARG A N 1
ATOM 723 C CA . ARG A 1 89 ? 0.612 1.206 -15.746 1.00 92.38 89 ARG A CA 1
ATOM 724 C C . ARG A 1 89 ? 1.352 1.259 -14.417 1.00 92.38 89 ARG A C 1
ATOM 726 O O . ARG A 1 89 ? 1.932 0.249 -14.023 1.00 92.38 89 ARG A O 1
ATOM 733 N N . SER A 1 90 ? 1.309 2.382 -13.706 1.00 93.38 90 SER A N 1
ATOM 734 C CA . SER A 1 90 ? 1.935 2.512 -12.388 1.00 93.38 90 SER A CA 1
ATOM 735 C C . SER A 1 90 ? 1.258 1.620 -11.339 1.00 93.38 90 SER A C 1
ATOM 737 O O . SER A 1 90 ? 1.947 0.966 -10.559 1.00 93.38 90 SER A O 1
ATOM 739 N N . LEU A 1 91 ? -0.072 1.472 -11.363 1.00 94.06 91 LEU A N 1
ATOM 740 C CA . LEU A 1 91 ? -0.776 0.523 -10.483 1.00 94.06 91 LEU A CA 1
ATOM 741 C C . LEU A 1 91 ? -0.394 -0.939 -10.757 1.00 94.06 91 LEU A C 1
ATOM 743 O O . LEU A 1 91 ? -0.140 -1.722 -9.833 1.00 94.06 91 LEU A O 1
ATOM 747 N N . ASN A 1 92 ? -0.300 -1.307 -12.034 1.00 94.88 92 ASN A N 1
ATOM 748 C CA . ASN A 1 92 ? 0.180 -2.625 -12.439 1.00 94.88 92 ASN A CA 1
ATOM 749 C C . ASN A 1 92 ? 1.657 -2.821 -12.079 1.00 94.88 92 ASN A C 1
ATOM 751 O O . ASN A 1 92 ? 2.065 -3.929 -11.731 1.00 94.88 92 ASN A O 1
ATOM 755 N N . ALA A 1 93 ? 2.450 -1.749 -12.073 1.00 95.25 93 ALA A N 1
ATOM 756 C CA . ALA A 1 93 ? 3.835 -1.797 -11.637 1.00 95.25 93 ALA A CA 1
ATOM 757 C C . ALA A 1 93 ? 3.995 -2.002 -10.131 1.00 95.25 93 ALA A C 1
ATOM 759 O O . ALA A 1 93 ? 4.853 -2.790 -9.736 1.00 95.25 93 ALA A O 1
ATOM 760 N N . LEU A 1 94 ? 3.146 -1.391 -9.299 1.00 96.38 94 LEU A N 1
ATOM 761 C CA . LEU A 1 94 ? 3.085 -1.706 -7.868 1.00 96.38 94 LEU A CA 1
ATOM 762 C C . LEU A 1 94 ? 2.767 -3.195 -7.655 1.00 96.38 94 LEU A C 1
ATOM 764 O O . LEU A 1 94 ? 3.484 -3.876 -6.927 1.00 96.38 94 LEU A O 1
ATOM 768 N N . SER A 1 95 ? 1.773 -3.730 -8.370 1.00 95.12 95 SER A N 1
ATOM 769 C CA . SER A 1 95 ? 1.418 -5.160 -8.304 1.00 95.12 95 SER A CA 1
ATOM 770 C C . SER A 1 95 ? 2.574 -6.069 -8.754 1.00 95.12 95 SER A C 1
ATOM 772 O O . SER A 1 95 ? 2.869 -7.090 -8.130 1.00 95.12 95 SER A O 1
ATOM 774 N N . GLY A 1 96 ? 3.272 -5.685 -9.827 1.00 94.75 96 GLY A N 1
ATOM 775 C CA . GLY A 1 96 ? 4.458 -6.386 -10.314 1.00 94.75 96 GLY A CA 1
ATOM 776 C C . GLY A 1 96 ? 5.601 -6.374 -9.300 1.00 94.75 96 GLY A C 1
ATOM 777 O O . GLY A 1 96 ? 6.189 -7.421 -9.033 1.00 94.75 96 GLY A O 1
ATOM 778 N N . LEU A 1 97 ? 5.896 -5.221 -8.691 1.00 94.88 97 LEU A N 1
ATOM 779 C CA . LEU A 1 97 ? 6.922 -5.108 -7.653 1.00 94.88 97 LEU A CA 1
ATOM 780 C C . LEU A 1 97 ? 6.587 -5.938 -6.420 1.00 94.88 97 LEU A C 1
ATOM 782 O O . LEU A 1 97 ? 7.461 -6.656 -5.942 1.00 94.88 97 LEU A O 1
ATOM 786 N N . GLU A 1 98 ? 5.346 -5.888 -5.936 1.00 94.31 98 GLU A N 1
ATOM 787 C CA . GLU A 1 98 ? 4.889 -6.702 -4.807 1.00 94.31 98 GLU A CA 1
ATOM 788 C C . GLU A 1 98 ? 5.198 -8.184 -5.055 1.00 94.31 98 GLU A C 1
ATOM 790 O O . GLU A 1 98 ? 5.829 -8.853 -4.231 1.00 94.31 98 GLU A O 1
ATOM 795 N N . LEU A 1 99 ? 4.803 -8.688 -6.227 1.00 92.38 99 LEU A N 1
ATOM 796 C CA . LEU A 1 99 ? 5.000 -10.079 -6.604 1.00 92.38 99 LEU A CA 1
ATOM 797 C C . LEU A 1 99 ? 6.482 -10.439 -6.741 1.00 92.38 99 LEU A C 1
ATOM 799 O O . LEU A 1 99 ? 6.899 -11.520 -6.320 1.00 92.38 99 LEU A O 1
ATOM 803 N N . LEU A 1 100 ? 7.283 -9.545 -7.326 1.00 92.75 100 LEU A N 1
ATOM 804 C CA . LEU A 1 100 ? 8.719 -9.753 -7.472 1.00 92.75 100 LEU A CA 1
ATOM 805 C C . LEU A 1 100 ? 9.414 -9.815 -6.118 1.00 92.75 100 LEU A C 1
ATOM 807 O O . LEU A 1 100 ? 10.192 -10.743 -5.915 1.00 92.75 100 LEU A O 1
ATOM 811 N N . VAL A 1 101 ? 9.111 -8.880 -5.213 1.00 91.06 101 VAL A N 1
ATOM 812 C CA . VAL A 1 101 ? 9.675 -8.819 -3.857 1.00 91.06 101 VAL A CA 1
ATOM 813 C C . VAL A 1 101 ? 9.293 -10.071 -3.070 1.00 91.06 101 VAL A C 1
ATOM 815 O O . VAL A 1 101 ? 10.182 -10.755 -2.574 1.00 91.06 101 VAL A O 1
ATOM 818 N N . LYS A 1 102 ? 8.006 -10.452 -3.050 1.00 88.56 102 LYS A N 1
ATOM 819 C CA . LYS A 1 102 ? 7.521 -11.661 -2.352 1.00 88.56 102 LYS A CA 1
ATOM 820 C C . LYS A 1 102 ? 8.164 -12.960 -2.847 1.00 88.56 102 LYS A C 1
ATOM 822 O O . LYS A 1 102 ? 8.231 -13.931 -2.101 1.00 88.56 102 LYS A O 1
ATOM 827 N N . ARG A 1 103 ? 8.599 -13.007 -4.109 1.00 89.00 103 ARG A N 1
ATOM 828 C CA . ARG A 1 103 ? 9.238 -14.185 -4.717 1.00 89.00 103 ARG A CA 1
ATOM 829 C C . ARG A 1 103 ? 10.769 -14.155 -4.656 1.00 89.00 103 ARG A C 1
ATOM 831 O O . ARG A 1 103 ? 11.398 -15.096 -5.143 1.00 89.00 103 ARG A O 1
ATOM 838 N N . GLN A 1 104 ? 11.383 -13.113 -4.091 1.00 84.81 104 GLN A N 1
ATOM 839 C CA . GLN A 1 104 ? 12.814 -13.132 -3.786 1.00 84.81 104 GLN A CA 1
ATOM 840 C C . GLN A 1 104 ? 13.052 -13.869 -2.470 1.00 84.81 104 GLN A C 1
ATOM 842 O O . GLN A 1 104 ? 12.378 -13.605 -1.483 1.00 84.81 104 GLN A O 1
ATOM 847 N N . ARG A 1 105 ? 14.056 -14.751 -2.439 1.00 78.06 105 ARG A N 1
ATOM 848 C CA . ARG A 1 105 ? 14.522 -15.392 -1.195 1.00 78.06 105 ARG A CA 1
ATOM 849 C C . ARG A 1 105 ? 15.423 -14.500 -0.359 1.00 78.06 105 ARG A C 1
ATOM 851 O O . ARG A 1 105 ? 15.760 -14.864 0.758 1.00 78.06 105 ARG A O 1
ATOM 858 N N . ARG A 1 106 ? 15.945 -13.441 -0.969 1.00 78.62 106 ARG A N 1
ATOM 859 C CA . ARG A 1 106 ? 16.700 -12.387 -0.307 1.00 78.62 106 ARG A CA 1
ATOM 860 C C . ARG A 1 106 ? 16.730 -11.191 -1.235 1.00 78.62 106 ARG A C 1
ATOM 862 O O . ARG A 1 106 ? 17.194 -11.307 -2.374 1.00 78.62 106 ARG A O 1
ATOM 869 N N . LEU A 1 107 ? 16.268 -10.055 -0.741 1.00 83.06 107 LEU A N 1
ATOM 870 C CA . LEU A 1 107 ? 16.434 -8.780 -1.416 1.00 83.06 107 LEU A CA 1
ATOM 871 C C . LEU A 1 107 ? 17.639 -8.058 -0.814 1.00 83.06 107 LEU A C 1
ATOM 873 O O . LEU A 1 107 ? 17.852 -8.090 0.395 1.00 83.06 107 LEU A O 1
ATOM 877 N N . ASP A 1 108 ? 18.468 -7.454 -1.661 1.00 85.06 108 ASP A N 1
ATOM 878 C CA . ASP A 1 108 ? 19.560 -6.619 -1.170 1.00 85.06 108 ASP A CA 1
ATOM 879 C C . ASP A 1 108 ? 18.988 -5.385 -0.458 1.00 85.06 108 ASP A C 1
ATOM 881 O O . ASP A 1 108 ? 18.036 -4.771 -0.943 1.00 85.06 108 ASP A O 1
ATOM 885 N N . ARG A 1 109 ? 19.573 -5.014 0.683 1.00 84.00 109 ARG A N 1
ATOM 886 C CA . ARG A 1 109 ? 19.086 -3.904 1.506 1.00 84.00 109 ARG A CA 1
ATOM 887 C C . ARG A 1 109 ? 19.030 -2.590 0.733 1.00 84.00 109 ARG A C 1
ATOM 889 O O . ARG A 1 109 ? 18.030 -1.889 0.822 1.00 84.00 109 ARG A O 1
ATOM 896 N N . ALA A 1 110 ? 20.074 -2.249 -0.023 1.00 87.06 110 ALA A N 1
ATOM 897 C CA . ALA A 1 110 ? 20.110 -0.991 -0.766 1.00 87.06 110 ALA A CA 1
ATOM 898 C C . ALA A 1 110 ? 19.021 -0.962 -1.849 1.00 87.06 110 ALA A C 1
ATOM 900 O O . ALA A 1 110 ? 18.412 0.076 -2.099 1.00 87.06 110 ALA A O 1
ATOM 901 N N . VAL A 1 111 ? 18.723 -2.123 -2.437 1.00 89.25 111 VAL A N 1
ATOM 902 C CA . VAL A 1 111 ? 17.613 -2.294 -3.381 1.00 89.25 111 VAL A CA 1
ATOM 903 C C . VAL A 1 111 ? 16.269 -2.116 -2.685 1.00 89.25 111 VAL A C 1
ATOM 905 O O . VAL A 1 111 ? 15.420 -1.391 -3.193 1.00 89.25 111 VAL A O 1
ATOM 908 N N . ALA A 1 112 ? 16.069 -2.745 -1.527 1.00 89.75 112 ALA A N 1
ATOM 909 C CA . ALA A 1 112 ? 14.837 -2.621 -0.755 1.00 89.75 112 ALA A CA 1
ATOM 910 C C . ALA A 1 112 ? 14.581 -1.171 -0.309 1.00 89.75 112 ALA A C 1
ATOM 912 O O . ALA A 1 112 ? 13.463 -0.682 -0.454 1.00 89.75 112 ALA A O 1
ATOM 913 N N . THR A 1 113 ? 15.616 -0.466 0.160 1.00 89.25 113 THR A N 1
ATOM 914 C CA . THR A 1 113 ? 15.537 0.957 0.521 1.00 89.25 113 THR A CA 1
ATOM 915 C C . THR A 1 113 ? 15.164 1.826 -0.679 1.00 89.25 113 THR A C 1
ATOM 917 O O . THR A 1 113 ? 14.241 2.624 -0.570 1.00 89.25 113 THR A O 1
ATOM 920 N N . GLU A 1 114 ? 15.802 1.648 -1.838 1.00 92.06 114 GLU A N 1
ATOM 921 C CA . GLU A 1 114 ? 15.481 2.457 -3.024 1.00 92.06 114 GLU A CA 1
ATOM 922 C C . GLU A 1 114 ? 14.066 2.176 -3.564 1.00 92.06 114 GLU A C 1
ATOM 924 O O . GLU A 1 114 ? 13.365 3.091 -4.001 1.00 92.06 114 GLU A O 1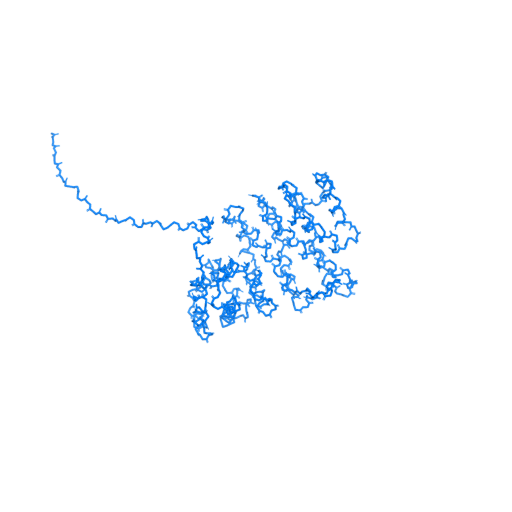
ATOM 929 N N . LEU A 1 115 ? 13.602 0.923 -3.494 1.00 93.38 115 LEU A N 1
ATOM 930 C CA . LEU A 1 115 ? 12.211 0.586 -3.809 1.00 93.38 115 LEU A CA 1
ATOM 931 C C . LEU A 1 115 ? 11.240 1.236 -2.822 1.00 93.38 115 LEU A C 1
ATOM 933 O O . LEU A 1 115 ? 10.208 1.749 -3.250 1.00 93.38 115 LEU A O 1
ATOM 937 N N . TRP A 1 116 ? 11.567 1.242 -1.527 1.00 93.88 116 TRP A N 1
ATOM 938 C CA . TRP A 1 116 ? 10.763 1.921 -0.515 1.00 93.88 116 TRP A CA 1
ATOM 939 C C . TRP A 1 116 ? 10.668 3.421 -0.791 1.00 93.88 116 TRP A C 1
ATOM 941 O O . TRP A 1 116 ? 9.562 3.946 -0.854 1.00 93.88 116 TRP A O 1
ATOM 951 N N . GLU A 1 117 ? 11.790 4.100 -1.034 1.00 93.19 117 GLU A N 1
ATOM 952 C CA . GLU A 1 117 ? 11.812 5.530 -1.366 1.00 93.19 117 GLU A CA 1
ATOM 953 C C . GLU A 1 117 ? 10.921 5.841 -2.576 1.00 93.19 117 GLU A C 1
ATOM 955 O O . GLU A 1 117 ? 10.181 6.825 -2.573 1.00 93.19 117 GLU A O 1
ATOM 960 N N . ARG A 1 118 ? 10.929 4.968 -3.591 1.00 94.88 118 ARG A N 1
ATOM 961 C CA . ARG A 1 118 ? 10.055 5.087 -4.764 1.00 94.88 118 ARG A CA 1
ATOM 962 C C . ARG A 1 118 ? 8.575 4.959 -4.399 1.00 94.88 118 ARG A C 1
ATOM 964 O O . ARG A 1 118 ? 7.768 5.782 -4.823 1.00 94.88 118 ARG A O 1
ATOM 971 N N . VAL A 1 119 ? 8.220 3.927 -3.634 1.00 95.56 119 VAL A N 1
ATOM 972 C CA . VAL A 1 119 ? 6.837 3.647 -3.211 1.00 95.56 119 VAL A CA 1
ATOM 973 C C . VAL A 1 119 ? 6.318 4.735 -2.277 1.00 95.56 119 VAL A C 1
ATOM 975 O O . VAL A 1 119 ? 5.157 5.121 -2.378 1.00 95.56 119 VAL A O 1
ATOM 978 N N . TRP A 1 120 ? 7.176 5.273 -1.413 1.00 96.12 120 TRP A N 1
ATOM 979 C CA . TRP A 1 120 ? 6.820 6.342 -0.493 1.00 96.12 120 TRP A CA 1
ATOM 980 C C . TRP A 1 120 ? 6.349 7.598 -1.229 1.00 96.12 120 TRP A C 1
ATOM 982 O O . TRP A 1 120 ? 5.292 8.132 -0.905 1.00 96.12 120 TRP A O 1
ATOM 992 N N . VAL A 1 121 ? 7.057 8.019 -2.281 1.00 95.94 121 VAL A N 1
ATOM 993 C CA . VAL A 1 121 ? 6.638 9.177 -3.091 1.00 95.94 121 VAL A CA 1
ATOM 994 C C . VAL A 1 121 ? 5.268 8.941 -3.746 1.00 95.94 121 VAL A C 1
ATOM 996 O O . VAL A 1 121 ? 4.450 9.857 -3.825 1.00 95.94 121 VAL A O 1
ATOM 999 N N . TRP A 1 122 ? 4.976 7.706 -4.164 1.00 96.12 122 TRP A N 1
ATOM 1000 C CA . TRP A 1 122 ? 3.648 7.336 -4.662 1.00 96.12 122 TRP A CA 1
ATOM 1001 C C . TRP A 1 122 ? 2.577 7.362 -3.573 1.00 96.12 122 TRP A C 1
ATOM 1003 O O . TRP A 1 122 ? 1.485 7.855 -3.830 1.00 96.12 122 TRP A O 1
ATOM 1013 N N . LEU A 1 123 ? 2.869 6.885 -2.360 1.00 96.38 123 LEU A N 1
ATOM 1014 C CA . LEU A 1 123 ? 1.944 6.988 -1.227 1.00 96.38 123 LEU A CA 1
ATOM 1015 C C . LEU A 1 123 ? 1.621 8.445 -0.894 1.00 96.38 123 LEU A C 1
ATOM 1017 O O . LEU A 1 123 ? 0.455 8.760 -0.689 1.00 96.38 123 LEU A O 1
ATOM 1021 N N . GLN A 1 124 ? 2.619 9.333 -0.901 1.00 96.38 124 GLN A N 1
ATOM 1022 C CA . GLN A 1 124 ? 2.408 10.770 -0.704 1.00 96.38 124 GLN A CA 1
ATOM 1023 C C . GLN A 1 124 ? 1.516 11.365 -1.797 1.00 96.38 124 GLN A C 1
ATOM 1025 O O . GLN A 1 124 ? 0.602 12.124 -1.497 1.00 96.38 124 GLN A O 1
ATOM 1030 N N . PHE A 1 125 ? 1.744 10.994 -3.059 1.00 95.50 125 PHE A N 1
ATOM 1031 C CA . PHE A 1 125 ? 0.890 11.424 -4.163 1.00 95.50 125 PHE A CA 1
ATOM 1032 C C . PHE A 1 125 ? -0.549 10.910 -4.014 1.00 95.50 125 PHE A C 1
ATOM 1034 O O . PHE A 1 125 ? -1.495 11.675 -4.170 1.00 95.50 125 PHE A O 1
ATOM 1041 N N . ILE A 1 126 ? -0.740 9.632 -3.682 1.00 95.50 126 ILE A N 1
ATOM 1042 C CA . ILE A 1 126 ? -2.083 9.084 -3.468 1.00 95.50 126 ILE A CA 1
ATOM 1043 C C . ILE A 1 126 ? -2.759 9.822 -2.308 1.00 95.50 126 ILE A C 1
ATOM 1045 O O . ILE A 1 126 ? -3.905 10.229 -2.444 1.00 95.50 126 ILE A O 1
ATOM 1049 N N . ASP A 1 127 ? -2.043 10.065 -1.212 1.00 96.31 127 ASP A N 1
ATOM 1050 C CA . ASP A 1 127 ? -2.548 10.801 -0.053 1.00 96.31 127 ASP A CA 1
ATOM 1051 C C . ASP A 1 127 ? -2.944 12.245 -0.369 1.00 96.31 127 ASP A C 1
ATOM 1053 O O . ASP A 1 127 ? -3.987 12.705 0.082 1.00 96.31 127 ASP A O 1
ATOM 1057 N N . GLU A 1 128 ? -2.178 12.936 -1.204 1.00 94.88 128 GLU A N 1
ATOM 1058 C CA . GLU A 1 128 ? -2.472 14.306 -1.625 1.00 94.88 128 GLU A CA 1
ATOM 1059 C C . GLU A 1 128 ? -3.697 14.379 -2.563 1.00 94.88 128 GLU A C 1
ATOM 1061 O O . GLU A 1 128 ? -4.491 15.313 -2.467 1.00 94.88 128 GLU A O 1
ATOM 1066 N N . TYR A 1 129 ? -3.891 13.382 -3.440 1.00 91.69 129 TYR A N 1
ATOM 1067 C CA . TYR A 1 129 ? -4.886 13.429 -4.525 1.00 91.69 129 TYR A CA 1
ATOM 1068 C C . TYR A 1 129 ? -6.036 12.406 -4.405 1.00 91.69 129 TYR A C 1
ATOM 1070 O O . TYR A 1 129 ? -6.874 12.324 -5.304 1.00 91.69 129 TYR A O 1
ATOM 1078 N N . HIS A 1 130 ? -6.152 11.630 -3.320 1.00 91.50 130 HIS A N 1
ATOM 1079 C CA . HIS A 1 130 ? -7.114 10.512 -3.209 1.00 91.50 130 HIS A CA 1
ATOM 1080 C C . HIS A 1 130 ? -8.584 10.887 -3.473 1.00 91.50 130 HIS A C 1
ATOM 1082 O O . HIS A 1 130 ? -9.377 10.043 -3.893 1.00 91.50 130 HIS A O 1
ATOM 1088 N N . GLN A 1 131 ? -8.967 12.147 -3.246 1.00 87.56 131 GLN A N 1
ATOM 1089 C CA . GLN A 1 131 ? -10.329 12.638 -3.486 1.00 87.56 131 GLN A CA 1
ATOM 1090 C C . GLN A 1 131 ? -10.659 12.800 -4.977 1.00 87.56 131 GLN A C 1
ATOM 1092 O O . GLN A 1 131 ? -11.819 12.665 -5.365 1.00 87.56 131 GLN A O 1
ATOM 1097 N N . CYS A 1 132 ? -9.658 13.075 -5.818 1.00 84.38 132 CYS A N 1
ATOM 1098 C CA . CYS A 1 132 ? -9.821 13.286 -7.258 1.00 84.38 132 CYS A CA 1
ATOM 1099 C C . CYS A 1 132 ? -9.198 12.176 -8.120 1.00 84.38 132 CYS A C 1
ATOM 1101 O O . CYS A 1 132 ? -9.415 12.150 -9.332 1.00 84.38 132 CYS A O 1
ATOM 1103 N N . LEU A 1 133 ? -8.478 11.224 -7.516 1.00 83.12 133 LEU A N 1
ATOM 1104 C CA . LEU A 1 133 ? -7.940 10.044 -8.192 1.00 83.12 133 LEU A CA 1
ATOM 1105 C C . LEU A 1 133 ? -9.049 9.047 -8.544 1.00 83.12 133 LEU A C 1
ATOM 1107 O O . LEU A 1 133 ? -9.354 8.124 -7.786 1.00 83.12 133 LEU A O 1
ATOM 1111 N N . ARG A 1 134 ? -9.646 9.236 -9.724 1.00 82.75 134 ARG A N 1
ATOM 1112 C CA . ARG A 1 134 ? -10.611 8.317 -10.337 1.00 82.75 134 ARG A CA 1
ATOM 1113 C C . ARG A 1 134 ? -10.370 8.222 -11.836 1.00 82.75 134 ARG A C 1
ATOM 1115 O O . ARG A 1 134 ? -10.390 9.232 -12.530 1.00 82.75 134 ARG A O 1
ATOM 1122 N N . MET A 1 135 ? -10.168 7.004 -12.324 1.00 84.19 135 MET A N 1
ATOM 1123 C CA . MET A 1 135 ? -9.920 6.702 -13.730 1.00 84.19 135 MET A CA 1
ATOM 1124 C C . MET A 1 135 ? -10.817 5.550 -14.174 1.00 84.19 135 MET A C 1
ATOM 1126 O O . MET A 1 135 ? -11.025 4.597 -13.433 1.00 84.19 135 MET A O 1
ATOM 1130 N N . GLU A 1 136 ? -11.342 5.612 -15.391 1.00 82.44 136 GLU A N 1
ATOM 1131 C CA . GLU A 1 136 ? -12.132 4.526 -15.971 1.00 82.44 136 GLU A CA 1
ATOM 1132 C C . GLU A 1 136 ? -11.247 3.689 -16.900 1.00 82.44 136 GLU A C 1
ATOM 1134 O O . GLU A 1 136 ? -10.572 4.243 -17.762 1.00 82.44 136 GLU A O 1
ATOM 1139 N N . THR A 1 137 ? -11.219 2.364 -16.743 1.00 81.44 137 THR A N 1
ATOM 1140 C CA . THR A 1 137 ? -10.488 1.469 -17.656 1.00 81.44 137 THR A CA 1
ATOM 1141 C C . THR A 1 137 ? -11.159 1.405 -19.031 1.00 81.44 137 THR A C 1
ATOM 1143 O O . THR A 1 137 ? -12.328 1.752 -19.190 1.00 81.44 137 THR A O 1
ATOM 1146 N N . ARG A 1 138 ? -10.465 0.858 -20.041 1.00 77.81 138 ARG A N 1
ATOM 1147 C CA . ARG A 1 138 ? -11.069 0.577 -21.363 1.00 77.81 138 ARG A CA 1
ATOM 1148 C C . ARG A 1 138 ? -12.319 -0.317 -21.266 1.00 77.81 138 ARG A C 1
ATOM 1150 O O . ARG A 1 138 ? -13.220 -0.210 -22.092 1.00 77.81 138 ARG A O 1
ATOM 1157 N N . ALA A 1 139 ? -12.395 -1.160 -20.233 1.00 80.62 139 ALA A N 1
ATOM 1158 C CA . ALA A 1 139 ? -13.535 -2.025 -19.930 1.00 80.62 139 ALA A CA 1
ATOM 1159 C C . ALA A 1 139 ? -14.636 -1.341 -19.092 1.00 80.62 139 ALA A C 1
ATOM 1161 O O . ALA A 1 139 ? -15.517 -2.027 -18.576 1.00 80.62 139 ALA A O 1
ATOM 1162 N N . ARG A 1 140 ? -14.594 -0.010 -18.944 1.00 80.88 140 ARG A N 1
ATOM 1163 C CA . ARG A 1 140 ? -15.546 0.789 -18.155 1.00 80.88 140 ARG A CA 1
ATOM 1164 C C . ARG A 1 140 ? -15.580 0.470 -16.660 1.00 80.88 140 ARG A C 1
ATOM 1166 O O . ARG A 1 140 ? -16.592 0.657 -15.989 1.00 80.88 140 ARG A O 1
ATOM 1173 N N . GLN A 1 141 ? -14.475 -0.046 -16.126 1.00 82.31 141 GLN A N 1
ATOM 1174 C CA . GLN A 1 141 ? -14.334 -0.272 -14.689 1.00 82.31 141 GLN A CA 1
ATOM 1175 C C . GLN A 1 141 ? -13.717 0.963 -14.045 1.00 82.31 141 GLN A C 1
ATOM 1177 O O . GLN A 1 141 ? -12.701 1.464 -14.523 1.00 82.31 141 GLN A O 1
ATOM 1182 N N . LEU A 1 142 ? -14.313 1.440 -12.955 1.00 84.25 142 LEU A N 1
ATOM 1183 C CA . LEU A 1 142 ? -13.748 2.541 -12.189 1.00 84.25 142 LEU A CA 1
ATOM 1184 C C . LEU A 1 142 ? -12.574 2.028 -11.347 1.00 84.25 142 LEU A C 1
ATOM 1186 O O . LEU A 1 142 ? -12.725 1.096 -10.560 1.00 84.25 142 LEU A O 1
ATOM 1190 N N . VAL A 1 143 ? -11.422 2.664 -11.503 1.00 86.38 143 VAL A N 1
ATOM 1191 C CA . VAL A 1 143 ? -10.250 2.510 -10.650 1.00 86.38 143 VAL A CA 1
ATOM 1192 C C . VAL A 1 143 ? -10.068 3.809 -9.885 1.00 86.38 143 VAL A C 1
ATOM 1194 O O . VAL A 1 143 ? -9.887 4.871 -10.481 1.00 86.38 143 VAL A O 1
ATOM 1197 N N . ASP A 1 144 ? -10.132 3.731 -8.564 1.00 89.44 144 ASP A N 1
ATOM 1198 C CA . ASP A 1 144 ? -10.000 4.882 -7.679 1.00 89.44 144 ASP A CA 1
ATOM 1199 C C . ASP A 1 144 ? -8.791 4.748 -6.741 1.00 89.44 144 ASP A C 1
ATOM 1201 O O . ASP A 1 144 ? -7.980 3.817 -6.841 1.00 89.44 144 ASP A O 1
ATOM 1205 N N . ALA A 1 145 ? -8.655 5.704 -5.822 1.00 91.81 145 ALA A N 1
ATOM 1206 C CA . ALA A 1 145 ? -7.558 5.713 -4.868 1.00 91.81 145 ALA A CA 1
ATOM 1207 C C . ALA A 1 145 ? -7.563 4.507 -3.915 1.00 91.81 145 ALA A C 1
ATOM 1209 O O . ALA A 1 145 ? -6.514 4.201 -3.354 1.00 91.81 145 ALA A O 1
ATOM 1210 N N . SER A 1 146 ? -8.681 3.783 -3.748 1.00 93.69 146 SER A N 1
ATOM 1211 C CA . SER A 1 146 ? -8.723 2.610 -2.866 1.00 93.69 146 SER A CA 1
ATOM 1212 C C . SER A 1 146 ? -7.822 1.499 -3.402 1.00 93.69 146 SER A C 1
ATOM 1214 O O . SER A 1 146 ? -7.007 0.950 -2.658 1.00 93.69 146 SER A O 1
ATOM 1216 N N . LEU A 1 147 ? -7.867 1.252 -4.717 1.00 93.50 147 LEU A N 1
ATOM 1217 C CA . LEU A 1 147 ? -6.976 0.297 -5.371 1.00 93.50 147 LEU A CA 1
ATOM 1218 C C . LEU A 1 147 ? -5.524 0.787 -5.342 1.00 93.50 147 LEU A C 1
ATOM 1220 O O . LEU A 1 147 ? -4.609 -0.008 -5.138 1.00 93.50 147 LEU A O 1
ATOM 1224 N N . ALA A 1 148 ? -5.299 2.092 -5.515 1.00 94.38 148 ALA A N 1
ATOM 1225 C CA . ALA A 1 148 ? -3.959 2.670 -5.457 1.00 94.38 148 ALA A CA 1
ATOM 1226 C C . ALA A 1 148 ? -3.311 2.487 -4.076 1.00 94.38 148 ALA A C 1
ATOM 1228 O O . ALA A 1 148 ? -2.181 1.998 -3.987 1.00 94.38 148 ALA A O 1
ATOM 1229 N N . TYR A 1 149 ? -4.046 2.803 -3.004 1.00 96.31 149 TYR A N 1
ATOM 1230 C CA . TYR A 1 149 ? -3.616 2.536 -1.636 1.00 96.31 149 TYR A CA 1
ATOM 1231 C C . TYR A 1 149 ? -3.368 1.047 -1.410 1.00 96.31 149 TYR A C 1
ATOM 1233 O O . TYR A 1 149 ? -2.308 0.695 -0.900 1.00 96.31 149 TYR A O 1
ATOM 1241 N N . GLU A 1 150 ? -4.293 0.171 -1.820 1.00 95.12 150 GLU A N 1
ATOM 1242 C CA . GLU A 1 150 ? -4.135 -1.281 -1.686 1.00 95.12 150 GLU A CA 1
ATOM 1243 C C . GLU A 1 150 ? -2.798 -1.754 -2.270 1.00 95.12 150 GLU A C 1
ATOM 1245 O O . GLU A 1 150 ? -2.022 -2.413 -1.576 1.00 95.12 150 GLU A O 1
ATOM 1250 N N . LYS A 1 151 ? -2.499 -1.388 -3.523 1.00 95.75 151 LYS A N 1
ATOM 1251 C CA . LYS A 1 151 ? -1.268 -1.826 -4.194 1.00 95.75 151 LYS A CA 1
ATOM 1252 C C . LYS A 1 151 ? -0.016 -1.237 -3.553 1.00 95.75 151 LYS A C 1
ATOM 1254 O O . LYS A 1 151 ? 0.960 -1.958 -3.356 1.00 95.75 151 LYS A O 1
ATOM 1259 N N . ALA A 1 152 ? -0.028 0.044 -3.194 1.00 96.44 152 ALA A N 1
ATOM 1260 C CA . ALA A 1 152 ? 1.128 0.682 -2.568 1.00 96.44 152 ALA A CA 1
ATOM 1261 C C . ALA A 1 152 ? 1.424 0.101 -1.171 1.00 96.44 152 ALA A C 1
ATOM 1263 O O . ALA A 1 152 ? 2.579 -0.185 -0.836 1.00 96.44 152 ALA A O 1
ATOM 1264 N N . LEU A 1 153 ? 0.384 -0.152 -0.373 1.00 95.81 153 LEU A N 1
ATOM 1265 C CA . LEU A 1 153 ? 0.504 -0.776 0.945 1.00 95.81 153 LEU A CA 1
ATOM 1266 C C . LEU A 1 153 ? 0.973 -2.233 0.850 1.00 95.81 153 LEU A C 1
ATOM 1268 O O . LEU A 1 153 ? 1.796 -2.657 1.663 1.00 95.81 153 LEU A O 1
ATOM 1272 N N . ALA A 1 154 ? 0.534 -2.972 -0.172 1.00 93.81 154 ALA A N 1
ATOM 1273 C CA . ALA A 1 154 ? 0.980 -4.343 -0.406 1.00 93.81 154 ALA A CA 1
ATOM 1274 C C . ALA A 1 154 ? 2.483 -4.425 -0.716 1.00 93.81 154 ALA A C 1
ATOM 1276 O O . ALA A 1 154 ? 3.191 -5.271 -0.160 1.00 93.81 154 ALA A O 1
ATOM 1277 N N . VAL A 1 155 ? 3.013 -3.497 -1.525 1.00 94.44 155 VAL A N 1
ATOM 1278 C CA . VAL A 1 155 ? 4.467 -3.383 -1.740 1.00 94.44 155 VAL A CA 1
ATOM 1279 C C . VAL A 1 155 ? 5.180 -2.992 -0.445 1.00 94.44 155 VAL A C 1
ATOM 1281 O O . VAL A 1 155 ? 6.207 -3.579 -0.111 1.00 94.44 155 VAL A O 1
ATOM 1284 N N . THR A 1 156 ? 4.623 -2.046 0.314 1.00 93.69 156 THR A N 1
ATOM 1285 C CA . THR A 1 156 ? 5.199 -1.584 1.589 1.00 93.69 156 THR A CA 1
ATOM 1286 C C . THR A 1 156 ? 5.361 -2.735 2.582 1.00 93.69 156 THR A C 1
ATOM 1288 O O . THR A 1 156 ? 6.428 -2.905 3.180 1.00 93.69 156 THR A O 1
ATOM 1291 N N . ARG A 1 157 ? 4.339 -3.589 2.717 1.00 90.19 157 ARG A N 1
ATOM 1292 C CA . ARG A 1 157 ? 4.428 -4.802 3.535 1.00 90.19 157 ARG A CA 1
ATOM 1293 C C . ARG A 1 157 ? 5.405 -5.814 2.951 1.00 90.19 157 ARG A C 1
ATOM 1295 O O . ARG A 1 157 ? 6.156 -6.408 3.717 1.00 90.19 157 ARG A O 1
ATOM 1302 N N . ALA A 1 158 ? 5.402 -6.027 1.634 1.00 89.69 158 ALA A N 1
ATOM 1303 C CA . ALA A 1 158 ? 6.319 -6.963 0.985 1.00 89.69 158 ALA A CA 1
ATOM 1304 C C . ALA A 1 158 ? 7.788 -6.588 1.237 1.00 89.69 158 ALA A C 1
ATOM 1306 O O . ALA A 1 158 ? 8.585 -7.464 1.546 1.00 89.69 158 ALA A O 1
ATOM 1307 N N . LEU A 1 159 ? 8.126 -5.296 1.181 1.00 88.81 159 LEU A N 1
ATOM 1308 C CA . LEU A 1 159 ? 9.462 -4.784 1.509 1.00 88.81 159 LEU A CA 1
ATOM 1309 C C . LEU A 1 159 ? 9.794 -4.895 3.005 1.00 88.81 159 LEU A C 1
ATOM 1311 O O . LEU A 1 159 ? 10.962 -4.964 3.371 1.00 88.81 159 LEU A O 1
ATOM 1315 N N . SER A 1 160 ? 8.775 -4.919 3.866 1.00 83.31 160 SER A N 1
ATOM 1316 C CA . SER A 1 160 ? 8.926 -4.992 5.325 1.00 83.31 160 SER A CA 1
ATOM 1317 C C . SER A 1 160 ? 8.952 -6.423 5.880 1.00 83.31 160 SER A C 1
ATOM 1319 O O . SER A 1 160 ? 9.052 -6.588 7.094 1.00 83.31 160 SER A O 1
ATOM 1321 N N . LYS A 1 161 ? 8.828 -7.460 5.042 1.00 73.94 161 LYS A N 1
ATOM 1322 C CA . LYS A 1 161 ? 8.960 -8.875 5.433 1.00 73.94 161 LYS A CA 1
ATOM 1323 C C . LYS A 1 161 ? 10.302 -9.418 4.934 1.00 73.94 161 LYS A C 1
ATOM 1325 O O . LYS A 1 161 ? 10.620 -9.227 3.765 1.00 73.94 161 LYS A O 1
ATOM 1330 N N . ASP A 1 162 ? 11.057 -10.134 5.768 1.00 53.09 162 ASP A N 1
ATOM 1331 C CA . ASP A 1 162 ? 12.107 -11.023 5.258 1.00 53.09 162 ASP A CA 1
ATOM 1332 C C . ASP A 1 162 ? 11.438 -12.270 4.660 1.00 53.09 162 ASP A C 1
ATOM 1334 O O . ASP A 1 162 ? 10.427 -12.795 5.133 1.00 53.09 162 ASP A O 1
ATOM 1338 N N . SER A 1 163 ? 12.054 -12.754 3.598 1.00 44.94 163 SER A N 1
ATOM 1339 C CA . SER A 1 163 ? 11.866 -14.026 2.905 1.00 44.94 163 SER A CA 1
ATOM 1340 C C . SER A 1 163 ? 11.852 -15.277 3.801 1.00 44.94 163 SER A C 1
ATOM 1342 O O . SER A 1 163 ? 11.452 -16.345 3.340 1.00 44.94 163 SER A O 1
ATOM 1344 N N . THR A 1 164 ? 12.289 -15.170 5.057 1.00 46.84 164 THR A N 1
ATOM 1345 C CA . THR A 1 164 ? 12.279 -16.235 6.077 1.00 46.84 164 THR A CA 1
ATOM 1346 C C . THR A 1 164 ? 11.138 -16.108 7.092 1.00 46.84 164 THR A C 1
ATOM 1348 O O . THR A 1 164 ? 11.031 -16.949 7.978 1.00 46.84 164 THR A O 1
ATOM 1351 N N . GLY A 1 165 ? 10.274 -15.093 6.977 1.00 46.53 165 GLY A N 1
ATOM 1352 C CA . GLY A 1 165 ? 9.197 -14.828 7.940 1.00 46.53 165 GLY A CA 1
ATOM 1353 C C . GLY A 1 165 ? 9.625 -13.979 9.140 1.00 46.53 165 GLY A C 1
ATOM 1354 O O . GLY A 1 165 ? 8.759 -13.432 9.824 1.00 46.53 165 GLY A O 1
ATOM 1355 N N . ASP A 1 166 ? 10.931 -13.787 9.342 1.00 50.28 166 ASP A N 1
ATOM 1356 C CA . ASP A 1 166 ? 11.441 -12.720 10.197 1.00 50.28 166 ASP A CA 1
ATOM 1357 C C . ASP A 1 166 ? 11.331 -11.380 9.465 1.00 50.28 166 ASP A C 1
ATOM 1359 O O . ASP A 1 166 ? 11.074 -11.312 8.270 1.00 50.28 166 ASP A O 1
ATOM 1363 N N . VAL A 1 167 ? 11.419 -10.268 10.174 1.00 52.16 167 VAL A N 1
ATOM 1364 C CA . VAL A 1 167 ? 11.408 -8.953 9.536 1.00 52.16 167 VAL A CA 1
ATOM 1365 C C . VAL A 1 167 ? 12.844 -8.482 9.458 1.00 52.16 167 VAL A C 1
ATOM 1367 O O . VAL A 1 167 ? 13.466 -8.408 10.513 1.00 52.16 167 VAL A O 1
ATOM 1370 N N . ASP A 1 168 ? 13.351 -8.131 8.266 1.00 59.81 168 ASP A N 1
ATOM 1371 C CA . ASP A 1 168 ? 14.613 -7.391 8.172 1.00 59.81 168 ASP A CA 1
ATOM 1372 C C . ASP A 1 168 ? 14.428 -6.089 8.976 1.00 59.81 168 ASP A C 1
ATOM 1374 O O . ASP A 1 168 ? 13.655 -5.205 8.563 1.00 59.81 168 ASP A O 1
ATOM 1378 N N . PRO A 1 169 ? 15.055 -5.986 10.164 1.00 61.97 169 PRO A N 1
ATOM 1379 C CA . PRO A 1 169 ? 14.774 -4.909 11.101 1.00 61.97 169 PRO A CA 1
ATOM 1380 C C . PRO A 1 169 ? 15.167 -3.550 10.519 1.00 61.97 169 PRO A C 1
ATOM 1382 O O . PRO A 1 169 ? 14.598 -2.533 10.917 1.00 61.97 169 PRO A O 1
ATOM 1385 N N . ASP A 1 170 ? 16.066 -3.523 9.533 1.00 71.00 170 ASP A N 1
ATOM 1386 C CA . ASP A 1 170 ? 16.578 -2.292 8.951 1.00 71.00 170 ASP A CA 1
ATOM 1387 C C . ASP A 1 170 ? 15.624 -1.703 7.903 1.00 71.00 170 ASP A C 1
ATOM 1389 O O . ASP A 1 170 ? 15.418 -0.488 7.883 1.00 71.00 170 ASP A O 1
ATOM 1393 N N . VAL A 1 171 ? 15.003 -2.530 7.049 1.00 75.44 171 VAL A N 1
ATOM 1394 C CA . VAL A 1 171 ? 14.051 -2.040 6.029 1.00 75.44 171 VAL A CA 1
ATOM 1395 C C . VAL A 1 171 ? 12.716 -1.680 6.666 1.00 75.44 171 VAL A C 1
ATOM 1397 O O . VAL A 1 171 ? 12.199 -0.587 6.427 1.00 75.44 171 VAL A O 1
ATOM 1400 N N . ARG A 1 172 ? 12.181 -2.534 7.551 1.00 80.75 172 ARG A N 1
ATOM 1401 C CA . ARG A 1 172 ? 10.996 -2.158 8.336 1.00 80.75 172 ARG A CA 1
ATOM 1402 C C . ARG A 1 172 ? 11.284 -0.928 9.185 1.00 80.75 172 ARG A C 1
ATOM 1404 O O . ARG A 1 172 ? 10.430 -0.052 9.251 1.00 80.75 172 ARG A O 1
ATOM 1411 N N . GLY A 1 173 ? 12.472 -0.847 9.788 1.00 81.19 173 GLY A N 1
ATOM 1412 C CA . GLY A 1 173 ? 12.955 0.336 10.495 1.00 81.19 173 GLY A CA 1
ATOM 1413 C C . GLY A 1 173 ? 12.872 1.594 9.632 1.00 81.19 173 GLY A C 1
ATOM 1414 O O . GLY A 1 173 ? 12.301 2.590 10.066 1.00 81.19 173 GLY A O 1
ATOM 1415 N N . ALA A 1 174 ? 13.354 1.535 8.387 1.00 84.81 174 ALA A N 1
ATOM 1416 C CA . ALA A 1 174 ? 13.260 2.648 7.443 1.00 84.81 174 ALA A CA 1
ATOM 1417 C C . ALA A 1 174 ? 11.803 3.062 7.166 1.00 84.81 174 ALA A C 1
ATOM 1419 O O . ALA A 1 174 ? 11.494 4.253 7.201 1.00 84.81 174 ALA A O 1
ATOM 1420 N N . VAL A 1 175 ? 10.893 2.102 6.970 1.00 88.50 175 VAL A N 1
ATOM 1421 C CA . VAL A 1 175 ? 9.459 2.377 6.770 1.00 88.50 175 VAL A CA 1
ATOM 1422 C C . VAL A 1 175 ? 8.851 3.051 8.002 1.00 88.50 175 VAL A C 1
ATOM 1424 O O . VAL A 1 175 ? 8.307 4.146 7.899 1.00 88.50 175 VAL A O 1
ATOM 1427 N N . VAL A 1 176 ? 8.972 2.447 9.189 1.00 87.88 176 VAL A N 1
ATOM 1428 C CA . VAL A 1 176 ? 8.308 2.947 10.413 1.00 87.88 176 VAL A CA 1
ATOM 1429 C C . VAL A 1 176 ? 8.935 4.225 10.976 1.00 87.88 176 VAL A C 1
ATOM 1431 O O . VAL A 1 176 ? 8.322 4.899 11.806 1.00 87.88 176 VAL A O 1
ATOM 1434 N N . CYS A 1 177 ? 10.157 4.553 10.558 1.00 87.69 177 CYS A N 1
ATOM 1435 C CA . CYS A 1 177 ? 10.833 5.807 10.882 1.00 87.69 177 CYS A CA 1
ATOM 1436 C C . CYS A 1 177 ? 10.696 6.859 9.772 1.00 87.69 177 CYS A C 1
ATOM 1438 O O . CYS A 1 177 ? 11.230 7.957 9.922 1.00 87.69 177 CYS A O 1
ATOM 1440 N N . THR A 1 178 ? 9.990 6.559 8.675 1.00 93.06 178 THR A N 1
ATOM 1441 C CA . THR A 1 178 ? 9.720 7.547 7.627 1.00 93.06 178 THR A CA 1
ATOM 1442 C C . THR A 1 178 ? 8.841 8.670 8.200 1.00 93.06 178 THR A C 1
ATOM 1444 O O . THR A 1 178 ? 7.813 8.384 8.823 1.00 93.06 178 THR A O 1
ATOM 1447 N N . PRO A 1 179 ? 9.217 9.952 8.032 1.00 91.81 179 PRO A N 1
ATOM 1448 C CA . PRO A 1 179 ? 8.433 11.068 8.551 1.00 91.81 179 PRO A CA 1
ATOM 1449 C C . PRO A 1 179 ? 6.983 11.042 8.055 1.00 91.81 179 PRO A C 1
ATOM 1451 O O . PRO A 1 179 ? 6.733 10.759 6.887 1.00 91.81 179 PRO A O 1
ATOM 1454 N N . ALA A 1 180 ? 6.036 11.347 8.947 1.00 92.62 180 ALA A N 1
ATOM 1455 C CA . ALA A 1 180 ? 4.592 11.382 8.679 1.00 92.62 180 ALA A CA 1
ATOM 1456 C C . ALA A 1 180 ? 3.959 10.064 8.175 1.00 92.62 180 ALA A C 1
ATOM 1458 O O . ALA A 1 180 ? 2.776 10.049 7.840 1.00 92.62 180 ALA A O 1
ATOM 1459 N N . ILE A 1 181 ? 4.683 8.935 8.169 1.00 95.31 181 ILE A N 1
ATOM 1460 C CA . ILE A 1 181 ? 4.161 7.666 7.634 1.00 95.31 181 ILE A CA 1
ATOM 1461 C C . ILE A 1 181 ? 2.865 7.220 8.319 1.00 95.31 181 ILE A C 1
ATOM 1463 O O . ILE A 1 181 ? 1.921 6.804 7.655 1.00 95.31 181 ILE A O 1
ATOM 1467 N N . PHE A 1 182 ? 2.787 7.353 9.644 1.00 94.69 182 PHE A N 1
ATOM 1468 C CA . PHE A 1 182 ? 1.602 6.956 10.405 1.00 94.69 182 PHE A CA 1
ATOM 1469 C C . PHE A 1 182 ? 0.423 7.914 10.219 1.00 94.69 182 PHE A C 1
ATOM 1471 O O . PHE A 1 182 ? -0.722 7.486 10.325 1.00 94.69 182 PHE A O 1
ATOM 1478 N N . GLU A 1 183 ? 0.691 9.169 9.867 1.00 96.56 183 GLU A N 1
ATOM 1479 C CA . GLU A 1 183 ? -0.337 10.139 9.498 1.00 96.56 183 GLU A CA 1
ATOM 1480 C C . GLU A 1 183 ? -0.966 9.764 8.147 1.00 96.56 183 GLU A C 1
ATOM 1482 O O . GLU A 1 183 ? -2.187 9.651 8.031 1.00 96.56 183 GLU A O 1
ATOM 1487 N N . VAL A 1 184 ? -0.124 9.439 7.157 1.00 97.25 184 VAL A N 1
ATOM 1488 C CA . VAL A 1 184 ? -0.560 8.920 5.850 1.00 97.25 184 VAL A CA 1
ATOM 1489 C C . VAL A 1 184 ? -1.299 7.589 6.004 1.00 97.25 184 VAL A C 1
ATOM 1491 O O . VAL A 1 184 ? -2.347 7.391 5.397 1.00 97.25 184 VAL A O 1
ATOM 1494 N N . PHE A 1 185 ? -0.810 6.679 6.851 1.00 96.19 185 PHE A N 1
ATOM 1495 C CA . PHE A 1 185 ? -1.503 5.421 7.149 1.00 96.19 185 PHE A CA 1
ATOM 1496 C C . PHE A 1 185 ? -2.864 5.647 7.808 1.00 96.19 185 PHE A C 1
ATOM 1498 O O . PHE A 1 185 ? -3.806 4.924 7.491 1.00 96.19 185 PHE A O 1
ATOM 1505 N N . GLY A 1 186 ? -2.994 6.645 8.686 1.00 96.31 186 GLY A N 1
ATOM 1506 C CA . GLY A 1 186 ? -4.273 7.026 9.283 1.00 96.31 186 GLY A CA 1
ATOM 1507 C C . GLY A 1 186 ? -5.286 7.487 8.236 1.00 96.31 186 GLY A C 1
ATOM 1508 O O . GLY A 1 186 ? -6.405 6.975 8.207 1.00 96.31 186 GLY A O 1
ATOM 1509 N N . ARG A 1 187 ? -4.877 8.378 7.324 1.00 97.31 187 ARG A N 1
ATOM 1510 C CA . ARG A 1 187 ? -5.741 8.855 6.231 1.00 97.31 187 ARG A CA 1
ATOM 1511 C C . ARG A 1 187 ? -6.102 7.752 5.246 1.00 97.31 187 ARG A C 1
ATOM 1513 O O . ARG A 1 187 ? -7.277 7.588 4.922 1.00 97.31 187 ARG A O 1
ATOM 1520 N N . ALA A 1 188 ? -5.119 6.949 4.835 1.00 96.94 188 ALA A N 1
ATOM 1521 C CA . ALA A 1 188 ? -5.335 5.785 3.980 1.00 96.94 188 ALA A CA 1
ATOM 1522 C C . ALA A 1 188 ? -6.335 4.809 4.612 1.00 96.94 188 ALA A C 1
ATOM 1524 O O . ALA A 1 188 ? -7.229 4.307 3.936 1.00 96.94 188 ALA A O 1
ATOM 1525 N N . TRP A 1 189 ? -6.221 4.567 5.921 1.00 95.88 189 TRP A N 1
ATOM 1526 C CA . TRP A 1 189 ? -7.137 3.697 6.6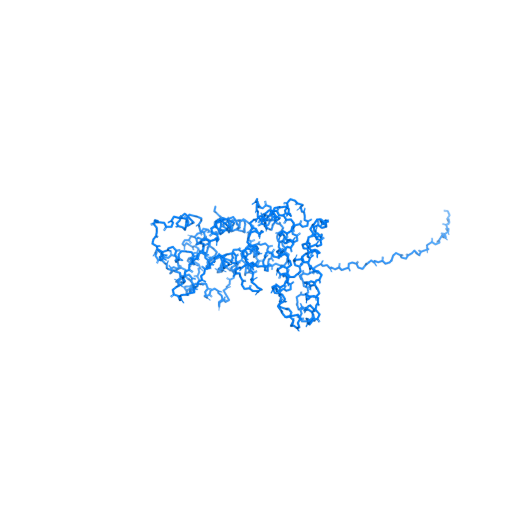45 1.00 95.88 189 TRP A CA 1
ATOM 1527 C C . TRP A 1 189 ? -8.576 4.220 6.600 1.00 95.88 189 TRP A C 1
ATOM 1529 O O . TRP A 1 189 ? -9.473 3.479 6.197 1.00 95.88 189 TRP A O 1
ATOM 1539 N N . VAL A 1 190 ? -8.800 5.485 6.965 1.00 96.06 190 VAL A N 1
ATOM 1540 C CA . VAL A 1 190 ? -10.141 6.093 6.928 1.00 96.06 190 VAL A CA 1
ATOM 1541 C C . VAL A 1 190 ? -10.711 6.046 5.510 1.00 96.06 190 VAL A C 1
ATOM 1543 O O . VAL A 1 190 ? -11.834 5.581 5.322 1.00 96.06 190 VAL A O 1
ATOM 1546 N N . TYR A 1 191 ? -9.911 6.410 4.504 1.00 95.88 191 TYR A N 1
ATOM 1547 C CA . TYR A 1 191 ? -10.335 6.360 3.108 1.00 95.88 191 TYR A CA 1
ATOM 1548 C C . TYR A 1 191 ? -10.768 4.951 2.684 1.00 95.88 191 TYR A C 1
ATOM 1550 O O . TYR A 1 191 ? -11.837 4.782 2.093 1.00 95.88 191 TYR A O 1
ATOM 1558 N N . LEU A 1 192 ? -9.972 3.927 3.010 1.00 95.19 192 LEU A N 1
ATOM 1559 C CA . LEU A 1 192 ? -10.282 2.534 2.686 1.00 95.19 192 LEU A CA 1
ATOM 1560 C C . LEU A 1 192 ? -11.537 2.034 3.415 1.00 95.19 192 LEU A C 1
ATOM 1562 O O . LEU A 1 192 ? -12.300 1.274 2.829 1.00 95.19 192 LEU A O 1
ATOM 1566 N N . LEU A 1 193 ? -11.798 2.467 4.651 1.00 93.81 193 LEU A N 1
ATOM 1567 C CA . LEU A 1 193 ? -13.037 2.115 5.359 1.00 93.81 193 LEU A CA 1
ATOM 1568 C C . LEU A 1 193 ? -14.296 2.703 4.712 1.00 93.81 193 LEU A C 1
ATOM 1570 O O . LEU A 1 193 ? -15.376 2.131 4.866 1.00 93.81 193 LEU A O 1
ATOM 1574 N N . ASP A 1 194 ? -14.166 3.845 4.042 1.00 93.25 194 ASP A N 1
ATOM 1575 C CA . ASP A 1 194 ? -15.277 4.535 3.386 1.00 93.25 194 ASP A CA 1
ATOM 1576 C C . ASP A 1 194 ? -15.519 4.035 1.951 1.00 93.25 194 ASP A C 1
ATOM 1578 O O . ASP A 1 194 ? -16.660 4.037 1.489 1.00 93.25 194 ASP A O 1
ATOM 1582 N N . HIS A 1 195 ? -14.466 3.601 1.249 1.00 92.31 195 HIS A N 1
ATOM 1583 C CA . HIS A 1 195 ? -14.514 3.363 -0.201 1.00 92.31 195 HIS A CA 1
ATOM 1584 C C . HIS A 1 195 ? -14.203 1.924 -0.623 1.00 92.31 195 HIS A C 1
ATOM 1586 O O . HIS A 1 195 ? -14.632 1.503 -1.697 1.00 92.31 195 HIS A O 1
ATOM 1592 N N . ALA A 1 196 ? -13.463 1.159 0.182 1.00 89.69 196 ALA A N 1
ATOM 1593 C CA . ALA A 1 196 ? -13.050 -0.189 -0.186 1.00 89.69 196 ALA A CA 1
ATOM 1594 C C . ALA A 1 196 ? -14.078 -1.244 0.270 1.00 89.69 196 ALA A C 1
ATOM 1596 O O . ALA A 1 196 ? -14.773 -1.060 1.274 1.00 89.69 196 ALA A O 1
ATOM 1597 N N . PRO A 1 197 ? -14.175 -2.390 -0.430 1.00 85.38 197 PRO A N 1
ATOM 1598 C CA . PRO A 1 197 ? -15.028 -3.484 0.014 1.00 85.38 197 PRO A CA 1
ATOM 1599 C C . PRO A 1 197 ? -14.542 -4.078 1.353 1.00 85.38 197 PRO A C 1
ATOM 1601 O O . PRO A 1 197 ? -13.344 -4.035 1.659 1.00 85.38 197 PRO A O 1
ATOM 1604 N N . PRO A 1 198 ? -15.438 -4.700 2.144 1.00 77.88 198 PRO A N 1
ATOM 1605 C CA . PRO A 1 198 ? -15.059 -5.438 3.347 1.00 77.88 198 PRO A CA 1
ATOM 1606 C C . PRO A 1 198 ? -13.945 -6.458 3.085 1.00 77.88 198 PRO A C 1
ATOM 1608 O O . PRO A 1 198 ? -13.987 -7.194 2.100 1.00 77.88 198 PRO A O 1
ATOM 1611 N N . GLY A 1 199 ? -12.950 -6.516 3.975 1.00 75.44 199 GLY A N 1
ATOM 1612 C CA . GLY A 1 199 ? -11.803 -7.416 3.818 1.00 75.44 199 GLY A CA 1
ATOM 1613 C C . GLY A 1 199 ? -10.790 -6.977 2.754 1.00 75.44 199 GLY A C 1
ATOM 1614 O O . GLY A 1 199 ? -9.979 -7.799 2.333 1.00 75.44 199 GLY A O 1
ATOM 1615 N N . ASN A 1 200 ? -10.817 -5.707 2.326 1.00 88.69 200 ASN A N 1
ATOM 1616 C CA . ASN A 1 200 ? -9.824 -5.146 1.409 1.00 88.69 200 ASN A CA 1
ATOM 1617 C C . ASN A 1 200 ? -8.386 -5.438 1.876 1.00 88.69 200 ASN A C 1
ATOM 1619 O O . ASN A 1 200 ? -8.063 -5.304 3.060 1.00 88.69 200 ASN A O 1
ATOM 1623 N N . VAL A 1 201 ? -7.516 -5.800 0.929 1.00 87.56 201 VAL A N 1
ATOM 1624 C CA . VAL A 1 201 ? -6.128 -6.179 1.217 1.00 87.56 201 VAL A CA 1
ATOM 1625 C C . VAL A 1 201 ? -5.372 -5.030 1.882 1.00 87.56 201 VAL A C 1
ATOM 1627 O O . VAL A 1 201 ? -4.700 -5.269 2.876 1.00 87.56 201 VAL A O 1
ATOM 1630 N N . GLY A 1 202 ? -5.553 -3.779 1.448 1.00 90.69 202 GLY A N 1
ATOM 1631 C CA . GLY A 1 202 ? -4.891 -2.607 2.031 1.00 90.69 202 GLY A CA 1
ATOM 1632 C C . GLY A 1 202 ? -5.144 -2.447 3.534 1.00 90.69 202 GLY A C 1
ATOM 1633 O O . GLY A 1 202 ? -4.218 -2.130 4.281 1.00 90.69 202 GLY A O 1
ATOM 1634 N N . LEU A 1 203 ? -6.356 -2.767 4.009 1.00 91.50 203 LEU A N 1
ATOM 1635 C CA . LEU A 1 203 ? -6.668 -2.797 5.445 1.00 91.50 203 LEU A CA 1
ATOM 1636 C C . LEU A 1 203 ? -5.880 -3.897 6.180 1.00 91.50 203 LEU A C 1
ATOM 1638 O O . LEU A 1 203 ? -5.417 -3.681 7.300 1.00 91.50 203 LEU A O 1
ATOM 1642 N N . THR A 1 204 ? -5.679 -5.064 5.552 1.00 89.81 204 THR A N 1
ATOM 1643 C CA . THR A 1 204 ? -4.812 -6.134 6.084 1.00 89.81 204 THR A CA 1
ATOM 1644 C C . THR A 1 204 ? -3.356 -5.699 6.137 1.00 89.81 204 THR A C 1
ATOM 1646 O O . THR A 1 204 ? -2.673 -5.972 7.125 1.00 89.81 204 THR A O 1
ATOM 1649 N N . GLU A 1 205 ? -2.873 -5.022 5.099 1.00 90.38 205 GLU A N 1
ATOM 1650 C CA . GLU A 1 205 ? -1.488 -4.570 5.035 1.00 90.38 205 GLU A CA 1
ATOM 1651 C C . GLU A 1 205 ? -1.198 -3.536 6.134 1.00 90.38 205 GLU A C 1
ATOM 1653 O O . GLU A 1 205 ? -0.230 -3.699 6.881 1.00 90.38 205 GLU A O 1
ATOM 1658 N N . LEU A 1 206 ? -2.084 -2.548 6.322 1.00 91.19 206 LEU A N 1
ATOM 1659 C CA . LEU A 1 206 ? -1.988 -1.544 7.392 1.00 91.19 206 LEU A CA 1
ATOM 1660 C C . LEU A 1 206 ? -1.958 -2.171 8.786 1.00 91.19 206 LEU A C 1
ATOM 1662 O O . LEU A 1 206 ? -1.136 -1.784 9.620 1.00 91.19 206 LEU A O 1
ATOM 1666 N N . ALA A 1 207 ? -2.800 -3.180 9.024 1.00 88.19 207 ALA A N 1
ATOM 1667 C CA . ALA A 1 207 ? -2.892 -3.851 10.318 1.00 88.19 207 ALA A CA 1
ATOM 1668 C C . ALA A 1 207 ? -1.555 -4.445 10.788 1.00 88.19 207 ALA A C 1
ATOM 1670 O O . ALA A 1 207 ? -1.301 -4.544 11.990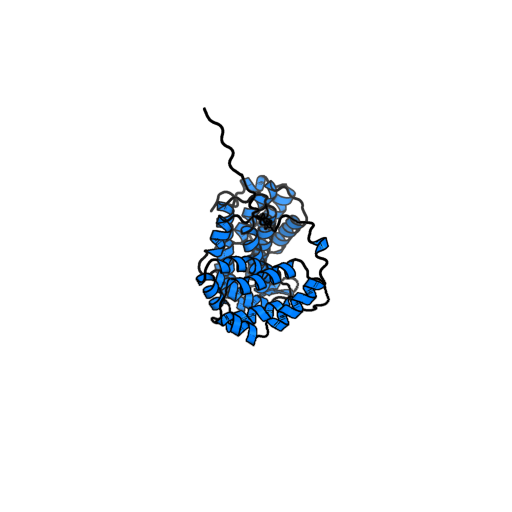 1.00 88.19 207 ALA A O 1
ATOM 1671 N N . THR A 1 208 ? -0.665 -4.789 9.855 1.00 85.50 208 THR A N 1
ATOM 1672 C CA . THR A 1 208 ? 0.649 -5.348 10.193 1.00 85.50 208 THR A CA 1
ATOM 1673 C C . THR A 1 208 ? 1.642 -4.335 10.747 1.00 85.50 208 THR A C 1
ATOM 1675 O O . THR A 1 208 ? 2.595 -4.725 11.420 1.00 85.50 208 THR A O 1
ATOM 1678 N N . PHE A 1 209 ? 1.397 -3.040 10.542 1.00 85.69 209 PHE A N 1
ATOM 1679 C CA . PHE A 1 209 ? 2.242 -1.968 11.063 1.00 85.69 209 PHE A CA 1
ATOM 1680 C C . PHE A 1 209 ? 1.811 -1.482 12.448 1.00 85.69 209 PHE A C 1
ATOM 1682 O O . PHE A 1 209 ? 2.584 -0.792 13.111 1.00 85.69 209 PHE A O 1
ATOM 1689 N N . TYR A 1 210 ? 0.633 -1.874 12.943 1.00 83.31 210 TYR A N 1
ATOM 1690 C CA . TYR A 1 210 ? 0.149 -1.405 14.246 1.00 83.31 210 TYR A CA 1
ATOM 1691 C C . TYR A 1 210 ? 1.000 -1.878 15.422 1.00 83.31 210 TYR A C 1
ATOM 1693 O O . TYR A 1 210 ? 1.079 -1.191 16.436 1.00 83.31 210 TYR A O 1
ATOM 1701 N N . ILE A 1 211 ? 1.723 -2.992 15.281 1.00 79.12 211 ILE A N 1
ATOM 1702 C CA . ILE A 1 211 ? 2.686 -3.410 16.303 1.00 79.12 211 ILE A CA 1
ATOM 1703 C C . ILE A 1 211 ? 3.793 -2.362 16.509 1.00 79.12 211 ILE A C 1
ATOM 1705 O O . ILE A 1 211 ? 4.218 -2.145 17.639 1.00 79.12 211 ILE A O 1
ATOM 1709 N N . ALA A 1 212 ? 4.201 -1.637 15.462 1.00 80.38 212 ALA A N 1
ATOM 1710 C CA . ALA A 1 212 ? 5.230 -0.602 15.560 1.00 80.38 212 ALA A CA 1
ATOM 1711 C C . ALA A 1 212 ? 4.752 0.647 16.325 1.00 80.38 212 ALA A C 1
ATOM 1713 O O . ALA A 1 212 ? 5.573 1.469 16.737 1.00 80.38 212 ALA A O 1
ATOM 1714 N N . LEU A 1 213 ? 3.442 0.788 16.553 1.00 79.00 213 LEU A N 1
ATOM 1715 C CA . LEU A 1 213 ? 2.874 1.850 17.388 1.00 79.00 213 LEU A CA 1
ATOM 1716 C C . LEU A 1 213 ? 3.132 1.601 18.878 1.00 79.00 213 LEU A C 1
ATOM 1718 O O . LEU A 1 213 ? 3.204 2.558 19.641 1.00 79.00 213 LEU A O 1
ATOM 1722 N N . THR A 1 214 ? 3.333 0.338 19.285 1.00 72.69 214 THR A N 1
ATOM 1723 C CA . THR A 1 214 ? 3.710 -0.017 20.671 1.00 72.69 214 THR A CA 1
ATOM 1724 C C . THR A 1 214 ? 5.056 0.587 21.079 1.00 72.69 214 THR A C 1
ATOM 1726 O O . THR A 1 214 ? 5.330 0.766 22.260 1.00 72.69 214 THR A O 1
ATOM 1729 N N . GLU A 1 215 ? 5.911 0.883 20.099 1.00 76.88 215 GLU A N 1
ATOM 1730 C CA . GLU A 1 215 ? 7.306 1.260 20.312 1.00 76.88 215 GLU A CA 1
ATOM 1731 C C . GLU A 1 215 ? 7.484 2.771 20.539 1.00 76.88 215 GLU A C 1
ATOM 1733 O O . GLU A 1 215 ? 8.538 3.191 21.012 1.00 76.88 215 GLU A O 1
ATOM 1738 N N . SER A 1 216 ? 6.498 3.611 20.184 1.00 83.12 216 SER A N 1
ATOM 1739 C CA . SER A 1 216 ? 6.616 5.069 20.333 1.00 83.12 216 SER A CA 1
ATOM 1740 C C . SER A 1 216 ? 5.258 5.789 20.408 1.00 83.12 216 SER A C 1
ATOM 1742 O O . SER A 1 216 ? 4.486 5.732 19.445 1.00 83.12 216 SER A O 1
ATOM 1744 N N . PRO A 1 217 ? 4.996 6.578 21.474 1.00 85.31 217 PRO A N 1
ATOM 1745 C CA . PRO A 1 217 ? 3.797 7.415 21.588 1.00 85.31 217 PRO A CA 1
ATOM 1746 C C . PRO A 1 217 ? 3.635 8.437 20.454 1.00 85.31 217 PRO A C 1
ATOM 1748 O O . PRO A 1 217 ? 2.517 8.779 20.083 1.00 85.31 217 PRO A O 1
ATOM 1751 N N . GLN A 1 218 ? 4.738 8.908 19.865 1.00 89.69 218 GLN A N 1
ATOM 1752 C CA . GLN A 1 218 ? 4.703 9.869 18.755 1.00 89.69 218 GLN A CA 1
ATOM 1753 C C . GLN A 1 218 ? 4.084 9.255 17.496 1.00 89.69 218 GLN A C 1
ATOM 1755 O O . GLN A 1 218 ? 3.379 9.936 16.758 1.00 89.69 218 GLN A O 1
ATOM 1760 N N . ARG A 1 219 ? 4.312 7.955 17.264 1.00 90.62 219 ARG A N 1
ATOM 1761 C CA . ARG A 1 219 ? 3.713 7.232 16.135 1.00 90.62 219 ARG A CA 1
ATOM 1762 C C . ARG A 1 219 ? 2.206 7.082 16.318 1.00 90.62 219 ARG A C 1
ATOM 1764 O O . ARG A 1 219 ? 1.462 7.235 15.355 1.00 90.62 219 ARG A O 1
ATOM 1771 N N . LEU A 1 220 ? 1.761 6.829 17.553 1.00 89.94 220 LEU A N 1
ATOM 1772 C CA . LEU A 1 220 ? 0.338 6.823 17.889 1.00 89.94 220 LEU A CA 1
ATOM 1773 C C . LEU A 1 220 ? -0.286 8.201 17.659 1.00 89.94 220 LEU A C 1
ATOM 1775 O O . LEU A 1 220 ? -1.338 8.272 17.036 1.00 89.94 220 LEU A O 1
ATOM 1779 N N . GLN A 1 221 ? 0.360 9.278 18.113 1.00 92.44 221 GLN A N 1
ATOM 1780 C CA . GLN A 1 221 ? -0.159 10.627 17.889 1.00 92.44 221 GLN A CA 1
ATOM 1781 C C . GLN A 1 221 ? -0.267 10.947 16.393 1.00 92.44 221 GLN A C 1
ATOM 1783 O O . GLN A 1 221 ? -1.318 11.388 15.952 1.00 92.44 221 GLN A O 1
ATOM 1788 N N . ALA A 1 222 ? 0.751 10.621 15.592 1.00 94.44 222 ALA A N 1
ATOM 1789 C CA . ALA A 1 222 ? 0.685 10.798 14.141 1.00 94.44 222 ALA A CA 1
ATOM 1790 C C . ALA A 1 222 ? -0.472 10.002 13.505 1.00 94.44 222 ALA A C 1
ATOM 1792 O O . ALA A 1 222 ? -1.146 10.498 12.606 1.00 94.44 222 ALA A O 1
ATOM 1793 N N . LEU A 1 223 ? -0.752 8.786 13.989 1.00 94.25 223 LEU A N 1
ATOM 1794 C CA . LEU A 1 223 ? -1.921 8.019 13.548 1.00 94.25 223 LEU A CA 1
ATOM 1795 C C . LEU A 1 223 ? -3.243 8.691 13.956 1.00 94.25 223 LEU A C 1
ATOM 1797 O O . LEU A 1 223 ? -4.189 8.718 13.167 1.00 94.25 223 LEU A O 1
ATOM 1801 N N . VAL A 1 224 ? -3.326 9.237 15.172 1.00 94.81 224 VAL A N 1
ATOM 1802 C CA . VAL A 1 224 ? -4.483 10.022 15.631 1.00 94.81 224 VAL A CA 1
ATOM 1803 C C . VAL A 1 224 ? -4.697 11.224 14.713 1.00 94.81 224 VAL A C 1
ATOM 1805 O O . VAL A 1 224 ? -5.813 11.430 14.239 1.00 94.81 224 VAL A O 1
ATOM 1808 N N . ASP A 1 225 ? -3.635 11.957 14.390 1.00 96.50 225 ASP A N 1
ATOM 1809 C CA . ASP A 1 225 ? -3.674 13.110 13.489 1.00 96.50 225 ASP A CA 1
ATOM 1810 C C . ASP A 1 225 ? -4.187 12.699 12.100 1.00 96.50 225 ASP A C 1
ATOM 1812 O O . ASP A 1 225 ? -5.140 13.286 11.585 1.00 96.50 225 ASP A O 1
ATOM 1816 N N . GLY A 1 226 ? -3.662 11.600 11.551 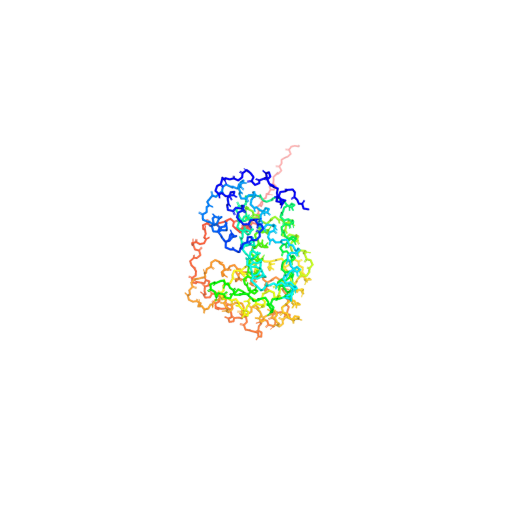1.00 96.38 226 GLY A N 1
ATOM 1817 C CA . GLY A 1 226 ? -4.087 11.051 10.262 1.00 96.38 226 GLY A CA 1
ATOM 1818 C C . GLY A 1 226 ? -5.531 10.540 10.219 1.00 96.38 226 GLY A C 1
ATOM 1819 O O . GLY A 1 226 ? -6.181 10.619 9.181 1.00 96.38 226 GLY A O 1
ATOM 1820 N N . THR A 1 227 ? -6.062 10.030 11.331 1.00 95.69 227 THR A N 1
ATOM 1821 C CA . THR A 1 227 ? -7.441 9.502 11.399 1.00 95.69 227 THR A CA 1
ATOM 1822 C C . THR A 1 227 ? -8.502 10.576 11.647 1.00 95.69 227 THR A C 1
ATOM 1824 O O . THR A 1 227 ? -9.692 10.272 11.606 1.00 95.69 227 THR A O 1
ATOM 1827 N N . GLY A 1 228 ? -8.102 11.831 11.877 1.00 94.25 228 GLY A N 1
ATOM 1828 C CA . GLY A 1 228 ? -9.010 12.962 12.092 1.00 94.25 228 GLY A CA 1
ATOM 1829 C C . GLY A 1 228 ? -8.657 13.841 13.295 1.00 94.25 228 GLY A C 1
ATOM 1830 O O . GLY A 1 228 ? -9.476 14.661 13.705 1.00 94.25 228 GLY A O 1
ATOM 1831 N N . GLY A 1 229 ? -7.492 13.654 13.917 1.00 94.25 229 GLY A N 1
ATOM 1832 C CA . GLY A 1 229 ? -6.971 14.536 14.968 1.00 94.25 229 GLY A CA 1
ATOM 1833 C C . GLY A 1 229 ? -7.534 14.310 16.368 1.00 94.25 229 G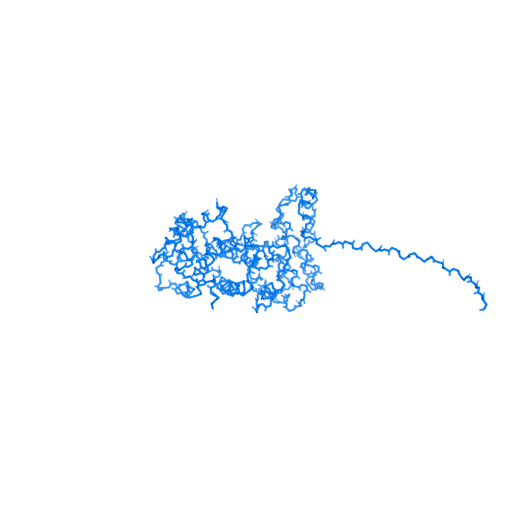LY A C 1
ATOM 1834 O O . GLY A 1 229 ? -7.305 15.132 17.250 1.00 94.25 229 GLY A O 1
ATOM 1835 N N . SER A 1 230 ? -8.283 13.227 16.607 1.00 95.06 230 SER A N 1
ATOM 1836 C CA . SER A 1 230 ? -8.757 12.901 17.958 1.00 95.06 230 SER A CA 1
ATOM 1837 C C . SER A 1 230 ? -8.842 11.399 18.209 1.00 95.06 230 SER A C 1
ATOM 1839 O O . SER A 1 230 ? -9.100 10.612 17.294 1.00 95.06 230 SER A O 1
ATOM 1841 N N . TYR A 1 231 ? -8.708 10.995 19.475 1.00 93.88 231 TYR A N 1
ATOM 1842 C CA . TYR A 1 231 ? -8.922 9.604 19.882 1.00 93.88 231 TYR A CA 1
ATOM 1843 C C . TYR A 1 231 ? -10.350 9.121 19.609 1.00 93.88 231 TYR A C 1
ATOM 1845 O O . TYR A 1 231 ? -10.557 7.931 19.384 1.00 93.88 231 TYR A O 1
ATOM 1853 N N . ALA A 1 232 ? -11.332 10.027 19.556 1.00 95.69 232 ALA A N 1
ATOM 1854 C CA . ALA A 1 232 ? -12.695 9.686 19.171 1.00 95.69 232 ALA A CA 1
ATOM 1855 C C . ALA A 1 232 ? -12.790 9.257 17.697 1.00 95.69 232 ALA A C 1
ATOM 1857 O O . ALA A 1 232 ? -13.514 8.307 17.401 1.00 95.69 232 ALA A O 1
ATOM 1858 N N . HIS A 1 233 ? -12.049 9.911 16.794 1.00 96.25 233 HIS A N 1
ATOM 1859 C CA . HIS A 1 233 ? -11.978 9.523 15.381 1.00 96.25 233 HIS A CA 1
ATOM 1860 C C . HIS A 1 233 ? -11.227 8.199 15.198 1.00 96.25 233 HIS A C 1
ATOM 1862 O O . HIS A 1 233 ? -11.713 7.311 14.498 1.00 96.25 233 HIS A O 1
ATOM 1868 N N . LEU A 1 234 ? -10.108 8.012 15.906 1.00 94.12 234 LEU A N 1
ATOM 1869 C CA . LEU A 1 234 ? -9.380 6.741 15.902 1.00 94.12 234 LEU A CA 1
ATOM 1870 C C . LEU A 1 234 ? -10.245 5.583 16.434 1.00 94.12 234 LEU A C 1
ATOM 1872 O O . LEU A 1 234 ? -10.287 4.510 15.833 1.00 94.12 234 LEU A O 1
ATOM 1876 N N . ALA A 1 235 ? -10.973 5.793 17.535 1.00 93.38 235 ALA A N 1
ATOM 1877 C CA . ALA A 1 235 ? -11.889 4.799 18.091 1.00 93.38 235 ALA A CA 1
ATOM 1878 C C . ALA A 1 235 ? -13.023 4.442 17.120 1.00 93.38 235 ALA A C 1
ATOM 1880 O O . ALA A 1 235 ? -13.378 3.269 16.994 1.00 93.38 235 ALA A O 1
ATOM 1881 N N . ASP A 1 236 ? -13.574 5.439 16.422 1.00 95.06 236 ASP A N 1
ATOM 1882 C CA . ASP A 1 236 ? -14.593 5.231 15.395 1.00 95.06 236 ASP A CA 1
ATOM 1883 C C . ASP A 1 236 ? -14.046 4.374 14.245 1.00 95.06 236 ASP A C 1
ATOM 1885 O O . ASP A 1 236 ? -14.650 3.357 13.905 1.00 95.06 236 ASP A O 1
ATOM 1889 N N . ALA A 1 237 ? -12.849 4.689 13.736 1.00 94.12 237 ALA A N 1
ATOM 1890 C CA . ALA A 1 237 ? -12.177 3.900 12.704 1.00 94.12 237 ALA A CA 1
ATOM 1891 C C . ALA A 1 237 ? -11.934 2.443 13.144 1.00 94.12 237 ALA A C 1
ATOM 1893 O O . ALA A 1 237 ? -12.238 1.516 12.391 1.00 94.12 237 ALA A O 1
ATOM 1894 N N . ILE A 1 238 ? -11.461 2.214 14.377 1.00 92.62 238 ILE A N 1
ATOM 1895 C CA . ILE A 1 238 ? -11.254 0.864 14.933 1.00 92.62 238 ILE A CA 1
ATOM 1896 C C . ILE A 1 238 ? -12.568 0.078 14.964 1.00 92.62 238 ILE A C 1
ATOM 1898 O O . ILE A 1 238 ? -12.632 -1.046 14.461 1.00 92.62 238 ILE A O 1
ATOM 1902 N N . VAL A 1 239 ? -13.619 0.650 15.557 1.00 91.56 239 VAL A N 1
ATOM 1903 C CA . VAL A 1 239 ? -14.909 -0.036 15.714 1.00 91.56 239 VAL A CA 1
ATOM 1904 C C . VAL A 1 239 ? -15.561 -0.295 14.356 1.00 91.56 239 VAL A C 1
ATOM 1906 O O . VAL A 1 239 ? -16.063 -1.397 14.122 1.00 91.56 239 VAL A O 1
ATOM 1909 N N . ARG A 1 240 ? -15.513 0.680 13.441 1.00 91.44 240 ARG A N 1
ATOM 1910 C CA . ARG A 1 240 ? -16.001 0.529 12.065 1.00 91.44 240 ARG A CA 1
ATOM 1911 C C . ARG A 1 240 ? -15.265 -0.581 11.326 1.00 91.44 240 ARG A C 1
ATOM 1913 O O . ARG A 1 240 ? -15.932 -1.402 10.701 1.00 91.44 240 ARG A O 1
ATOM 1920 N N . ASN A 1 241 ? -13.937 -0.646 11.446 1.00 91.25 241 ASN A N 1
ATOM 1921 C CA . ASN A 1 241 ? -13.139 -1.709 10.838 1.00 91.25 241 ASN A CA 1
ATOM 1922 C C . ASN A 1 241 ? -13.552 -3.079 11.393 1.00 91.25 241 ASN A C 1
ATOM 1924 O O . ASN A 1 241 ? -13.976 -3.946 10.647 1.00 91.25 241 ASN A O 1
ATOM 1928 N N . LEU A 1 242 ? -13.592 -3.254 12.718 1.00 88.69 242 LEU A N 1
ATOM 1929 C CA . LEU A 1 242 ? -14.017 -4.527 13.321 1.00 88.69 242 LEU A CA 1
ATOM 1930 C C . LEU A 1 242 ? -15.430 -4.960 12.891 1.00 88.69 242 LEU A C 1
ATOM 1932 O O . LEU A 1 242 ? -15.699 -6.155 12.752 1.00 88.69 242 LEU A O 1
ATOM 1936 N N . HIS A 1 243 ? -16.340 -4.006 12.684 1.00 87.00 243 HIS A N 1
ATOM 1937 C CA . HIS A 1 243 ? -17.679 -4.292 12.182 1.00 87.00 243 HIS A CA 1
ATOM 1938 C C . HIS A 1 243 ? -17.711 -4.676 10.705 1.00 87.00 243 HIS A C 1
ATOM 1940 O O . HIS A 1 243 ? -18.472 -5.580 10.354 1.00 87.00 243 HIS A O 1
ATOM 1946 N N . SER A 1 244 ? -16.921 -4.018 9.855 1.00 83.81 244 SER A N 1
ATOM 1947 C CA . SER A 1 244 ? -16.860 -4.336 8.429 1.00 83.81 244 SER A CA 1
ATOM 1948 C C . SER A 1 244 ? -16.118 -5.648 8.176 1.00 83.81 244 SER A C 1
ATOM 1950 O O . SER A 1 244 ? -16.536 -6.421 7.319 1.00 83.81 244 SER A O 1
ATOM 1952 N N . THR A 1 245 ? -15.077 -5.952 8.954 1.00 78.00 245 THR A N 1
ATOM 1953 C CA . THR A 1 245 ? -14.269 -7.163 8.789 1.00 78.00 245 THR A CA 1
ATOM 1954 C C . THR A 1 245 ? -15.034 -8.447 9.163 1.00 78.00 245 THR A C 1
ATOM 1956 O O . THR A 1 245 ? -14.751 -9.508 8.611 1.00 78.00 245 THR A O 1
ATOM 1959 N N . VAL A 1 246 ? -16.032 -8.384 10.058 1.00 77.75 246 VAL A N 1
ATOM 1960 C CA . VAL A 1 246 ? -16.846 -9.550 10.476 1.00 77.75 246 VAL A CA 1
ATOM 1961 C C . VAL A 1 246 ? -18.336 -9.318 10.173 1.00 77.75 246 VAL A C 1
ATOM 1963 O O . VAL A 1 246 ? -19.137 -9.076 11.092 1.00 77.75 246 VAL A O 1
ATOM 1966 N N . PRO A 1 247 ? -18.739 -9.385 8.887 1.00 68.25 247 PRO A N 1
ATOM 1967 C CA . PRO A 1 247 ? -20.126 -9.154 8.501 1.00 68.25 247 PRO A CA 1
ATOM 1968 C C . PRO A 1 247 ? -21.043 -10.244 9.070 1.00 68.25 247 PRO A C 1
ATOM 1970 O O . PRO A 1 247 ? -22.062 -9.914 9.680 1.00 68.25 247 PRO A O 1
ATOM 1973 N N . ASP A 1 248 ? -20.628 -11.514 8.986 1.00 78.00 248 ASP A N 1
ATOM 1974 C CA . ASP A 1 248 ? -21.338 -12.663 9.551 1.00 78.00 248 ASP A CA 1
ATOM 1975 C C . ASP A 1 248 ? -20.493 -13.354 10.642 1.00 78.00 248 ASP A C 1
ATOM 1977 O O . ASP A 1 248 ? -19.464 -13.957 10.334 1.00 78.00 248 ASP A O 1
ATOM 1981 N N . PRO A 1 249 ? -20.901 -13.288 11.924 1.00 74.88 249 PRO A N 1
ATOM 1982 C CA . PRO A 1 249 ? -20.170 -13.900 13.029 1.00 74.88 249 PRO A CA 1
ATOM 1983 C C . PRO A 1 249 ? -20.317 -15.428 13.116 1.00 74.88 249 PRO A C 1
ATOM 1985 O O . PRO A 1 249 ? -19.774 -16.026 14.044 1.00 74.88 249 PRO A O 1
ATOM 1988 N N . THR A 1 250 ? -21.089 -16.053 12.224 1.00 77.12 250 THR A N 1
ATOM 1989 C CA . THR A 1 250 ? -21.300 -17.509 12.186 1.00 77.12 250 THR A CA 1
ATOM 1990 C C . THR A 1 250 ? -20.352 -18.231 11.230 1.00 77.12 250 THR A C 1
ATOM 1992 O O . THR A 1 250 ? -20.221 -19.452 11.306 1.00 77.12 250 THR A O 1
ATOM 1995 N N . LEU A 1 251 ? -19.668 -17.485 10.359 1.00 73.88 251 LEU A N 1
ATOM 1996 C CA . LEU A 1 251 ? -18.733 -18.023 9.380 1.00 73.88 251 LEU A CA 1
ATOM 1997 C C . LEU A 1 251 ? -17.288 -17.959 9.898 1.00 73.88 251 LEU A C 1
ATOM 1999 O O . LEU A 1 251 ? -16.929 -17.018 10.613 1.00 73.88 251 LEU A O 1
ATOM 2003 N N . PRO A 1 252 ? -16.435 -18.934 9.527 1.00 74.00 252 PRO A N 1
ATOM 2004 C CA . PRO A 1 252 ? -15.017 -18.877 9.847 1.00 74.00 252 PRO A CA 1
ATOM 2005 C C . PRO A 1 252 ? -14.358 -17.697 9.127 1.00 74.00 252 PRO A C 1
ATOM 2007 O O . PRO A 1 252 ? -14.681 -17.382 7.979 1.00 74.00 252 PRO A O 1
ATOM 2010 N N . LEU A 1 253 ? -13.399 -17.060 9.797 1.00 78.00 253 LEU A N 1
ATOM 2011 C CA . LEU A 1 253 ? -12.647 -15.955 9.214 1.00 78.00 253 LEU A CA 1
ATOM 2012 C C . LEU A 1 253 ? -11.641 -16.457 8.175 1.00 78.00 253 LEU A C 1
ATOM 2014 O O . LEU A 1 253 ? -10.992 -17.488 8.364 1.00 78.00 253 LEU A O 1
ATOM 2018 N N . SER A 1 254 ? -11.457 -15.686 7.105 1.00 80.25 254 SER A N 1
ATOM 2019 C CA . SER A 1 254 ? -10.310 -15.860 6.215 1.00 80.25 254 SER A CA 1
ATOM 2020 C C . SER A 1 254 ? -9.023 -15.381 6.900 1.00 80.25 254 SER A C 1
ATOM 2022 O O . SER A 1 254 ? -9.055 -14.544 7.805 1.00 80.25 254 SER A O 1
ATOM 2024 N N . GLU A 1 255 ? -7.869 -15.882 6.459 1.00 79.62 255 GLU A N 1
ATOM 2025 C CA . GLU A 1 255 ? -6.566 -15.467 6.997 1.00 79.62 255 GLU A CA 1
ATOM 2026 C C . GLU A 1 255 ? -6.329 -13.938 6.916 1.00 79.62 255 GLU A C 1
ATOM 2028 O O . GLU A 1 255 ? -5.926 -13.354 7.926 1.00 79.62 255 GLU A O 1
ATOM 2033 N N . PRO A 1 256 ? -6.649 -13.228 5.809 1.00 80.12 256 PRO A N 1
ATOM 2034 C CA . PRO A 1 256 ? -6.498 -11.771 5.755 1.00 80.12 256 PRO A CA 1
ATOM 2035 C C . PRO A 1 256 ? -7.335 -11.029 6.801 1.00 80.12 256 PRO A C 1
ATOM 2037 O O . PRO A 1 256 ? -6.872 -10.040 7.371 1.00 80.12 256 PRO A O 1
ATOM 2040 N N . ILE A 1 257 ? -8.548 -11.518 7.072 1.00 81.50 257 ILE A N 1
ATOM 2041 C CA . ILE A 1 257 ? -9.441 -10.971 8.098 1.00 81.50 257 ILE A CA 1
ATOM 2042 C C . ILE A 1 257 ? -8.877 -11.245 9.496 1.00 81.50 257 ILE A C 1
ATOM 2044 O O . ILE A 1 257 ? -8.873 -10.358 10.349 1.00 81.50 257 ILE A O 1
ATOM 2048 N N . TYR A 1 258 ? -8.361 -12.450 9.732 1.00 82.88 258 TYR A N 1
ATOM 2049 C CA . TYR A 1 258 ? -7.723 -12.798 10.996 1.00 82.88 258 TYR A CA 1
ATOM 2050 C C . TYR A 1 258 ? -6.545 -11.864 11.316 1.00 82.88 258 TYR A C 1
ATOM 2052 O O . TYR A 1 258 ? -6.469 -11.333 12.424 1.00 82.88 258 TYR A O 1
ATOM 2060 N N . ILE A 1 259 ? -5.681 -11.584 10.333 1.00 82.44 259 ILE A N 1
ATOM 2061 C CA . ILE A 1 259 ? -4.552 -10.649 10.473 1.00 82.44 259 ILE A CA 1
ATOM 2062 C C . ILE A 1 259 ? -5.039 -9.226 10.791 1.00 82.44 259 ILE A C 1
ATOM 2064 O O . ILE A 1 259 ? -4.475 -8.575 11.672 1.00 82.44 259 ILE A O 1
ATOM 2068 N N . GLN A 1 260 ? -6.100 -8.749 10.124 1.00 85.06 260 GLN A N 1
ATOM 2069 C CA . GLN A 1 260 ? -6.705 -7.444 10.429 1.00 85.06 260 GLN A CA 1
ATOM 2070 C C . GLN A 1 260 ? -7.171 -7.367 11.883 1.00 85.06 260 GLN A C 1
ATOM 2072 O O . GLN A 1 260 ? -6.794 -6.451 12.614 1.00 85.06 260 GLN A O 1
ATOM 2077 N N . VAL A 1 261 ? -7.953 -8.359 12.318 1.00 85.81 261 VAL A N 1
ATOM 2078 C CA . VAL A 1 261 ? -8.460 -8.445 13.691 1.00 85.81 261 VAL A CA 1
ATOM 2079 C C . VAL A 1 261 ? -7.308 -8.461 14.693 1.00 85.81 261 VAL A C 1
ATOM 2081 O O . VAL A 1 261 ? -7.328 -7.691 15.651 1.00 85.81 261 VAL A O 1
ATOM 2084 N N . GLN A 1 262 ? -6.286 -9.292 14.473 1.00 83.69 262 GLN A N 1
ATOM 2085 C CA . GLN A 1 262 ? -5.116 -9.345 15.349 1.00 83.69 262 GLN A CA 1
ATOM 2086 C C . GLN A 1 262 ? -4.416 -7.988 15.461 1.00 83.69 262 GLN A C 1
ATOM 2088 O O . GLN A 1 262 ? -4.128 -7.549 16.574 1.00 83.69 262 GLN A O 1
ATOM 2093 N N . GLY A 1 263 ? -4.177 -7.305 14.338 1.00 83.19 263 GLY A N 1
ATOM 2094 C CA . GLY A 1 263 ? -3.550 -5.984 14.335 1.00 83.19 263 GLY A CA 1
ATOM 2095 C C . GLY A 1 263 ? -4.354 -4.956 15.135 1.00 83.19 263 GLY A C 1
ATOM 2096 O O . GLY A 1 263 ? -3.781 -4.212 15.927 1.00 83.19 263 GLY A O 1
ATOM 2097 N N . LEU A 1 264 ? -5.682 -4.946 14.996 1.00 85.50 264 LEU A N 1
ATOM 2098 C CA . LEU A 1 264 ? -6.566 -4.028 15.729 1.00 85.50 264 LEU A CA 1
ATOM 2099 C C . LEU A 1 264 ? -6.611 -4.326 17.234 1.00 85.50 264 LEU A C 1
ATOM 2101 O O . LEU A 1 264 ? -6.636 -3.408 18.054 1.00 85.50 264 LEU A O 1
ATOM 2105 N N . LEU A 1 265 ? -6.585 -5.605 17.616 1.00 82.88 265 LEU A N 1
ATOM 2106 C CA . LEU A 1 265 ? -6.480 -6.005 19.021 1.00 82.88 265 LEU A CA 1
ATOM 2107 C C . LEU A 1 265 ? -5.129 -5.601 19.620 1.00 82.88 265 LEU A C 1
ATOM 2109 O O . LEU A 1 265 ? -5.074 -5.158 20.769 1.00 82.88 265 LEU A O 1
ATOM 2113 N N . LEU A 1 266 ? -4.049 -5.739 18.844 1.00 78.12 266 LEU A N 1
ATOM 2114 C CA . LEU A 1 266 ? -2.722 -5.286 19.244 1.00 78.12 266 LEU A CA 1
ATOM 2115 C C . LEU A 1 266 ? -2.688 -3.773 19.412 1.00 78.12 266 LEU A C 1
ATOM 2117 O O . LEU A 1 266 ? -2.183 -3.332 20.434 1.00 78.12 266 LEU A O 1
ATOM 2121 N N . LEU A 1 267 ? -3.272 -3.002 18.491 1.00 79.31 267 LEU A N 1
ATOM 2122 C CA . LEU A 1 267 ? -3.394 -1.548 18.611 1.00 79.31 267 LEU A CA 1
ATOM 2123 C C . LEU A 1 267 ? -4.045 -1.160 19.944 1.00 79.31 267 LEU A C 1
ATOM 2125 O O . LEU A 1 267 ? -3.465 -0.393 20.699 1.00 79.31 267 LEU A O 1
ATOM 2129 N N . ASN A 1 268 ? -5.188 -1.760 20.282 1.00 72.75 268 ASN A N 1
ATOM 2130 C CA . ASN A 1 268 ? -5.873 -1.483 21.546 1.00 72.75 268 ASN A CA 1
ATOM 2131 C C . ASN A 1 268 ? -5.005 -1.816 22.777 1.00 72.75 268 ASN A C 1
ATOM 2133 O O . ASN A 1 268 ? -4.924 -1.056 23.737 1.00 72.75 268 ASN A O 1
ATOM 2137 N N . LYS A 1 269 ? -4.311 -2.960 22.750 1.00 71.06 269 LYS A N 1
ATOM 2138 C CA . LYS A 1 269 ? -3.442 -3.387 23.859 1.00 71.06 269 LYS A CA 1
ATOM 2139 C C . LYS A 1 269 ? -2.162 -2.546 23.970 1.00 71.06 269 LYS A C 1
ATOM 2141 O O . LYS A 1 269 ? -1.634 -2.383 25.068 1.00 71.06 269 LYS A O 1
ATOM 2146 N N . ALA A 1 270 ? -1.653 -2.073 22.838 1.00 62.47 270 ALA A N 1
ATOM 2147 C CA . ALA A 1 270 ? -0.396 -1.351 22.688 1.00 62.47 270 ALA A CA 1
ATOM 2148 C C . ALA A 1 270 ? -0.433 0.038 23.307 1.00 62.47 270 ALA A C 1
ATOM 2150 O O . ALA A 1 270 ? 0.552 0.486 23.883 1.00 62.47 270 ALA A O 1
ATOM 2151 N N . THR A 1 271 ? -1.556 0.729 23.139 1.00 65.56 271 THR A N 1
ATOM 2152 C CA . THR A 1 271 ? -1.646 2.155 23.429 1.00 65.56 271 THR A CA 1
ATOM 2153 C C . THR A 1 271 ? -1.783 2.444 24.916 1.00 65.56 271 THR A C 1
ATOM 2155 O O . THR A 1 271 ? -1.380 3.529 25.322 1.00 65.56 271 THR A O 1
ATOM 2158 N N . GLN A 1 272 ? -2.331 1.506 25.713 1.00 71.81 272 GLN A N 1
ATOM 2159 C CA . GLN A 1 272 ? -2.629 1.670 27.153 1.00 71.81 272 GLN A CA 1
ATOM 2160 C C . GLN A 1 272 ? -3.115 3.093 27.487 1.00 71.81 272 GLN A C 1
ATOM 2162 O O . GLN A 1 272 ? -2.674 3.723 28.448 1.00 71.81 272 GLN A O 1
ATOM 2167 N N . ASN A 1 273 ? -3.975 3.633 26.622 1.00 82.75 273 ASN A N 1
ATOM 2168 C CA . ASN A 1 273 ? -4.327 5.040 26.606 1.00 82.75 273 ASN A CA 1
ATOM 2169 C C . ASN A 1 273 ? -5.759 5.174 27.119 1.00 82.75 273 ASN A C 1
ATOM 2171 O O . ASN A 1 273 ? -6.705 4.776 26.443 1.00 82.75 273 ASN A O 1
ATOM 2175 N N . ILE A 1 274 ? -5.896 5.757 28.310 1.00 88.06 274 ILE A N 1
ATOM 2176 C CA . ILE A 1 274 ? -7.175 5.882 29.020 1.00 88.06 274 ILE A CA 1
ATOM 2177 C C . ILE A 1 274 ? -8.211 6.648 28.184 1.00 88.06 274 ILE A C 1
ATOM 2179 O O . ILE A 1 274 ? -9.393 6.307 28.206 1.00 88.06 274 ILE A O 1
ATOM 2183 N N . GLU A 1 275 ? -7.790 7.674 27.444 1.00 89.94 275 GLU A N 1
ATOM 2184 C CA . GLU A 1 275 ? -8.689 8.476 26.611 1.00 89.94 275 GLU A CA 1
ATOM 2185 C C . GLU A 1 275 ? -9.212 7.667 25.418 1.00 89.94 275 GLU A C 1
ATOM 2187 O O . GLU A 1 275 ? -10.418 7.648 25.153 1.00 89.94 275 GLU A O 1
ATOM 2192 N N . LEU A 1 276 ? -8.325 6.932 24.739 1.00 89.25 276 LEU A N 1
ATOM 2193 C CA . LEU A 1 276 ? -8.714 6.010 23.675 1.00 89.25 276 LEU A CA 1
ATOM 2194 C C . LEU A 1 276 ? -9.645 4.910 24.200 1.00 89.25 276 LEU A C 1
ATOM 2196 O O . LEU A 1 276 ? -10.660 4.636 23.563 1.00 89.25 276 LEU A O 1
ATOM 2200 N N . ASP A 1 277 ? -9.364 4.332 25.369 1.00 89.94 277 ASP A N 1
ATOM 2201 C CA . ASP A 1 277 ? -10.207 3.303 25.986 1.00 89.94 277 ASP A CA 1
ATOM 2202 C C . ASP A 1 277 ? -11.628 3.823 26.254 1.00 89.94 277 ASP A C 1
ATOM 2204 O O . ASP A 1 277 ? -12.618 3.161 25.931 1.00 89.94 277 ASP A O 1
ATOM 2208 N N . GLN A 1 278 ? -11.752 5.041 26.791 1.00 92.44 278 GLN A N 1
ATOM 2209 C CA . GLN A 1 278 ? -13.048 5.689 27.008 1.00 92.44 278 GLN A CA 1
ATOM 2210 C C . GLN A 1 278 ? -13.789 5.941 25.688 1.00 92.44 278 GLN A C 1
ATOM 2212 O O . GLN A 1 278 ? -14.996 5.686 25.596 1.00 92.44 278 GLN A O 1
ATOM 2217 N N . CYS A 1 279 ? -13.080 6.390 24.648 1.00 94.31 279 CYS A N 1
ATOM 2218 C CA . CYS A 1 279 ? -13.651 6.566 23.313 1.00 94.31 279 CYS A CA 1
ATOM 2219 C C . CYS A 1 279 ? -14.112 5.231 22.708 1.00 94.31 279 CYS A C 1
ATOM 2221 O O . CYS A 1 279 ? -15.207 5.142 22.160 1.00 94.31 279 CYS A O 1
ATOM 2223 N N . LEU A 1 280 ? -13.323 4.166 22.836 1.00 92.12 280 LEU A N 1
ATOM 2224 C CA . LEU A 1 280 ? -13.670 2.836 22.337 1.00 92.12 280 LEU A CA 1
ATOM 2225 C C . LEU A 1 280 ? -14.912 2.277 23.040 1.00 92.12 280 LEU A C 1
ATOM 2227 O O . LEU A 1 280 ? -15.804 1.723 22.389 1.00 92.12 280 LEU A O 1
ATOM 2231 N N . LEU A 1 281 ? -15.009 2.454 24.360 1.00 92.12 281 LEU A N 1
ATOM 2232 C CA . LEU A 1 281 ? -16.189 2.069 25.132 1.00 92.12 281 LEU A CA 1
ATOM 2233 C C . LEU A 1 281 ? -17.435 2.833 24.678 1.00 92.12 281 LEU A C 1
ATOM 2235 O O . LEU A 1 281 ? -18.466 2.201 24.433 1.00 92.12 281 LEU A O 1
ATOM 2239 N N . SER A 1 282 ? -17.342 4.156 24.501 1.00 93.81 282 SER A N 1
ATOM 2240 C CA . SER A 1 282 ? -18.476 4.977 24.052 1.00 93.81 282 SER A CA 1
ATOM 2241 C C . SER A 1 282 ? -18.920 4.643 22.622 1.00 93.81 282 SER A C 1
ATOM 2243 O O . SER A 1 282 ? -20.112 4.697 22.321 1.00 93.81 282 SER A O 1
ATOM 2245 N N . ARG A 1 283 ? -17.990 4.200 21.765 1.00 92.81 283 ARG A N 1
ATOM 2246 C CA . ARG A 1 283 ? -18.260 3.711 20.401 1.00 92.81 283 ARG A CA 1
ATOM 2247 C C . ARG A 1 283 ? -18.740 2.258 20.344 1.00 92.81 283 ARG A C 1
ATOM 2249 O O . ARG A 1 283 ? -19.110 1.780 19.277 1.00 92.81 283 ARG A O 1
ATOM 2256 N N . GLY A 1 284 ? -18.794 1.547 21.472 1.00 91.25 284 GLY A N 1
ATOM 2257 C CA . GLY A 1 284 ? -19.368 0.201 21.543 1.00 91.25 284 GLY A CA 1
ATOM 2258 C C . GLY A 1 284 ? -18.406 -0.935 21.184 1.00 91.25 284 GLY A C 1
ATOM 2259 O O . GLY A 1 284 ? -18.861 -1.993 20.738 1.00 91.25 284 GLY A O 1
ATOM 2260 N N . ILE A 1 285 ? -17.101 -0.769 21.437 1.00 90.44 285 ILE A N 1
ATOM 2261 C CA . ILE A 1 285 ? -16.058 -1.777 21.167 1.00 90.44 285 ILE A CA 1
ATOM 2262 C C . ILE A 1 285 ? -16.401 -3.177 21.700 1.00 90.44 285 ILE A C 1
ATOM 2264 O O . ILE A 1 285 ? -16.141 -4.172 21.030 1.00 90.44 285 ILE A O 1
ATOM 2268 N N . ILE A 1 286 ? -17.066 -3.282 22.858 1.00 89.50 286 ILE A N 1
ATOM 2269 C CA . ILE A 1 286 ? -17.467 -4.567 23.460 1.00 89.50 286 ILE A CA 1
ATOM 2270 C C . ILE A 1 286 ? -18.349 -5.379 22.500 1.00 89.50 286 ILE A C 1
ATOM 2272 O O . ILE A 1 286 ? -18.175 -6.592 22.361 1.00 89.50 286 ILE A O 1
ATOM 2276 N N . ARG A 1 287 ? -19.283 -4.723 21.799 1.00 88.94 287 ARG A N 1
ATOM 2277 C CA . ARG A 1 287 ? -20.171 -5.393 20.837 1.00 88.94 287 ARG A CA 1
ATOM 2278 C C . ARG A 1 287 ? -19.395 -5.865 19.611 1.00 88.94 287 ARG A C 1
ATOM 2280 O O . ARG A 1 287 ? -19.615 -6.988 19.161 1.00 88.94 287 ARG A O 1
ATOM 2287 N N . ALA A 1 288 ? -18.484 -5.038 19.100 1.00 88.62 288 ALA A N 1
ATOM 2288 C CA . ALA A 1 288 ? -17.607 -5.401 17.989 1.00 88.62 288 ALA A CA 1
ATOM 2289 C C . ALA A 1 288 ? -16.725 -6.610 18.350 1.00 88.62 288 ALA A C 1
ATOM 2291 O O . ALA A 1 288 ? -16.749 -7.620 17.650 1.00 88.62 288 ALA A O 1
ATOM 2292 N N . LEU A 1 289 ? -16.057 -6.571 19.506 1.00 87.62 289 LEU A N 1
ATOM 2293 C CA . LEU A 1 289 ? -15.228 -7.670 20.009 1.00 87.62 289 LEU A CA 1
ATOM 2294 C C . LEU A 1 289 ? -16.025 -8.951 20.266 1.00 87.62 289 LEU A C 1
ATOM 2296 O O . LEU A 1 289 ? -15.537 -10.039 19.986 1.00 87.62 289 LEU A O 1
ATOM 2300 N N . THR A 1 290 ? -17.268 -8.846 20.740 1.00 87.75 290 THR A N 1
ATOM 2301 C CA . THR A 1 290 ? -18.146 -10.016 20.916 1.00 87.75 290 THR A CA 1
ATOM 2302 C C . THR A 1 290 ? -18.449 -10.691 19.577 1.00 87.75 290 THR A C 1
ATOM 2304 O O . THR A 1 290 ? -18.428 -11.918 19.487 1.00 87.75 290 THR A O 1
ATOM 2307 N N . ARG A 1 291 ? -18.712 -9.911 18.517 1.00 86.31 291 ARG A N 1
ATOM 2308 C CA . ARG A 1 291 ? -18.925 -10.449 17.160 1.00 86.31 291 ARG A CA 1
ATOM 2309 C C . ARG A 1 291 ? -17.669 -11.135 16.636 1.00 86.31 291 ARG A C 1
ATOM 2311 O O . ARG A 1 291 ? -17.755 -12.263 16.162 1.00 86.31 291 ARG A O 1
ATOM 2318 N N . VAL A 1 292 ? -16.520 -10.484 16.793 1.00 86.19 292 VAL A N 1
ATOM 2319 C CA . VAL A 1 292 ? -15.211 -11.042 16.435 1.00 86.19 292 VAL A CA 1
ATOM 2320 C C . VAL A 1 292 ? -14.945 -12.346 17.190 1.00 86.19 292 VAL A C 1
ATOM 2322 O O . VAL A 1 292 ? -14.576 -13.338 16.577 1.00 86.19 292 VAL A O 1
ATOM 2325 N N . GLY A 1 293 ? -15.198 -12.386 18.500 1.00 84.56 293 GLY A N 1
ATOM 2326 C CA . GLY A 1 293 ? -15.014 -13.580 19.326 1.00 84.56 293 GLY A CA 1
ATOM 2327 C C . GLY A 1 293 ? -15.879 -14.761 18.880 1.00 84.56 293 GLY A C 1
ATOM 2328 O O . GLY A 1 293 ? -15.401 -15.894 18.860 1.00 84.56 293 GLY A O 1
ATOM 2329 N N . ARG A 1 294 ? -17.127 -14.510 18.460 1.00 84.81 294 ARG A N 1
ATOM 2330 C CA . ARG A 1 294 ? -17.997 -15.546 17.875 1.00 84.81 294 ARG A CA 1
ATOM 2331 C C . ARG A 1 294 ? -17.436 -16.085 16.561 1.00 84.81 294 ARG A C 1
ATOM 2333 O O . ARG A 1 294 ? -17.336 -17.298 16.419 1.00 84.81 294 ARG A O 1
ATOM 2340 N N . ALA A 1 295 ? -16.996 -15.200 15.669 1.00 83.69 295 ALA A N 1
ATOM 2341 C CA . ALA A 1 295 ? -16.418 -15.601 14.389 1.00 83.69 295 ALA A CA 1
ATOM 2342 C C . ALA A 1 295 ? -15.105 -16.382 14.558 1.00 83.69 295 ALA A C 1
ATOM 2344 O O . ALA A 1 295 ? -14.896 -17.400 13.906 1.00 83.69 295 ALA A O 1
ATOM 2345 N N . LEU A 1 296 ? -14.249 -15.959 15.495 1.00 82.81 296 LEU A N 1
ATOM 2346 C CA . LEU A 1 296 ? -13.031 -16.685 15.864 1.00 82.81 296 LEU A CA 1
ATOM 2347 C C . LEU A 1 296 ? -13.344 -18.066 16.452 1.00 82.81 296 LEU A C 1
ATOM 2349 O O . LEU A 1 296 ? -12.644 -19.026 16.155 1.00 82.81 296 LEU A O 1
ATOM 2353 N N . SER A 1 297 ? -14.405 -18.186 17.255 1.00 81.00 297 SER A N 1
ATOM 2354 C CA . SER A 1 297 ? -14.828 -19.471 17.834 1.00 81.00 297 SER A CA 1
ATOM 2355 C C . SER A 1 297 ? -15.379 -20.443 16.785 1.00 81.00 297 SER A C 1
ATOM 2357 O O . SER A 1 297 ? -15.369 -21.649 17.011 1.00 81.00 297 SER A O 1
ATOM 2359 N N . ALA A 1 298 ? -15.851 -19.932 15.644 1.00 78.94 298 ALA A N 1
ATOM 2360 C CA . ALA A 1 298 ? -16.281 -20.735 14.503 1.00 78.94 298 ALA A CA 1
ATOM 2361 C C . ALA A 1 298 ? -15.107 -21.210 13.620 1.00 78.94 298 ALA A C 1
ATOM 2363 O O . ALA A 1 298 ? -15.315 -22.014 12.711 1.00 78.94 298 ALA A O 1
ATOM 2364 N N . MET A 1 299 ? -13.877 -20.734 13.858 1.00 75.12 299 MET A N 1
ATOM 2365 C CA . MET A 1 299 ? -12.699 -21.164 13.104 1.00 75.12 299 MET A CA 1
ATOM 2366 C C . MET A 1 299 ? -12.163 -22.508 13.602 1.00 75.12 299 MET A C 1
ATOM 2368 O O . MET A 1 299 ? -11.880 -22.686 14.786 1.00 75.12 299 MET A O 1
ATOM 2372 N N . ASP A 1 300 ? -11.903 -23.426 12.670 1.00 67.19 300 ASP A N 1
ATOM 2373 C CA . ASP A 1 300 ? -11.088 -24.611 12.937 1.00 67.19 300 ASP A CA 1
ATOM 2374 C C . ASP A 1 300 ? -9.597 -24.228 12.959 1.00 67.19 300 ASP A C 1
ATOM 2376 O O . ASP A 1 300 ? -8.886 -24.281 11.951 1.00 67.19 300 ASP A O 1
ATOM 2380 N N . LEU A 1 301 ? -9.120 -23.814 14.136 1.00 59.59 301 LEU A N 1
ATOM 2381 C CA . LEU A 1 301 ? -7.723 -23.427 14.371 1.00 59.59 301 LEU A CA 1
ATOM 2382 C C . LEU A 1 301 ? -6.728 -24.581 14.122 1.00 59.59 301 LEU A C 1
ATOM 2384 O O . LEU A 1 301 ? -5.535 -24.328 13.962 1.00 59.59 301 LEU A O 1
ATOM 2388 N N . GLY A 1 302 ? -7.196 -25.835 14.041 1.00 53.69 302 GLY A N 1
ATOM 2389 C CA . GLY A 1 302 ? -6.369 -27.003 13.731 1.00 53.69 302 GLY A CA 1
ATOM 2390 C C . GLY A 1 302 ? -5.834 -27.021 12.295 1.00 53.69 302 GLY A C 1
ATOM 2391 O O . GLY A 1 302 ? -4.777 -27.601 12.049 1.00 53.69 302 GLY A O 1
ATOM 2392 N N . ARG A 1 303 ? -6.503 -26.340 11.353 1.00 47.84 303 ARG A N 1
ATOM 2393 C CA . ARG A 1 303 ? -6.074 -26.238 9.943 1.00 47.84 303 ARG A CA 1
ATOM 2394 C C . ARG A 1 303 ? -5.095 -25.099 9.653 1.00 47.84 303 ARG A C 1
ATOM 2396 O O . ARG A 1 303 ? -4.386 -25.171 8.657 1.00 47.84 303 ARG A O 1
ATOM 2403 N N . LEU A 1 304 ? -5.011 -24.090 10.520 1.00 48.72 304 LEU A N 1
ATOM 2404 C CA . LEU A 1 304 ? -4.028 -23.000 10.396 1.00 48.72 304 LEU A CA 1
ATOM 2405 C C . LEU A 1 304 ? -2.631 -23.402 10.908 1.00 48.72 304 LEU A C 1
ATOM 2407 O O . LEU A 1 304 ? -1.647 -22.730 10.626 1.00 48.72 304 LEU A O 1
ATOM 2411 N N . GLY A 1 305 ? -2.519 -24.529 11.622 1.00 40.22 305 GLY A N 1
ATOM 2412 C CA . GLY A 1 305 ? -1.267 -25.044 12.194 1.00 40.22 305 GLY A CA 1
ATOM 2413 C C . GLY A 1 305 ? -0.291 -25.704 11.208 1.00 40.22 305 GLY A C 1
ATOM 2414 O O . GLY A 1 305 ? 0.674 -26.320 11.661 1.00 40.22 305 GLY A O 1
ATOM 2415 N N . GLY A 1 306 ? -0.530 -25.604 9.895 1.00 35.69 306 GLY A N 1
ATOM 2416 C CA . GLY A 1 306 ? 0.409 -26.046 8.855 1.00 35.69 306 GLY A CA 1
ATOM 2417 C C . GLY A 1 306 ? 1.641 -25.144 8.707 1.00 35.69 306 GLY A C 1
ATOM 2418 O O . GLY A 1 306 ? 2.661 -25.597 8.199 1.00 35.69 306 GLY A O 1
ATOM 2419 N N . GLU A 1 307 ? 1.580 -23.913 9.220 1.00 40.28 307 GLU A N 1
ATOM 2420 C CA . GLU A 1 307 ? 2.699 -22.967 9.285 1.00 40.28 307 GLU A CA 1
ATOM 2421 C C . GLU A 1 307 ? 2.978 -22.607 10.752 1.00 40.28 307 GLU A C 1
ATOM 2423 O O . GLU A 1 307 ? 2.622 -21.545 11.259 1.00 40.28 307 GLU A O 1
ATOM 2428 N N . ARG A 1 308 ? 3.605 -23.535 11.480 1.00 38.53 308 ARG A N 1
ATOM 2429 C CA . ARG A 1 308 ? 4.018 -23.353 12.884 1.00 38.53 308 ARG A CA 1
ATOM 2430 C C . ARG A 1 308 ? 5.168 -22.352 13.092 1.00 38.53 308 ARG A C 1
ATOM 2432 O O . ARG A 1 308 ? 5.571 -22.161 14.235 1.00 38.53 308 ARG A O 1
ATOM 2439 N N . ASP A 1 309 ? 5.644 -21.682 12.045 1.00 40.41 309 ASP A N 1
ATOM 2440 C CA . ASP A 1 309 ? 6.870 -20.873 12.098 1.00 40.41 309 ASP A CA 1
ATOM 2441 C C . ASP A 1 309 ? 6.648 -19.352 12.175 1.00 40.41 309 ASP A C 1
ATOM 2443 O O . ASP A 1 309 ? 7.605 -18.611 12.361 1.00 40.41 309 ASP A O 1
ATOM 2447 N N . LEU A 1 310 ? 5.408 -18.847 12.137 1.00 41.66 310 LEU A N 1
ATOM 2448 C CA . LEU A 1 310 ? 5.162 -17.392 12.206 1.00 41.66 310 LEU A CA 1
ATOM 2449 C C . LEU A 1 310 ? 5.084 -16.819 13.632 1.00 41.66 310 LEU A C 1
ATOM 2451 O O . LEU A 1 310 ? 4.926 -15.613 13.812 1.00 41.66 310 LEU A O 1
ATOM 2455 N N . LEU A 1 311 ? 5.188 -17.662 14.662 1.00 40.81 311 LEU A N 1
ATOM 2456 C CA . LEU A 1 311 ? 5.098 -17.244 16.060 1.00 40.81 311 LEU A CA 1
ATOM 2457 C C . LEU A 1 311 ? 6.169 -17.947 16.895 1.00 40.81 311 LEU A C 1
ATOM 2459 O O . LEU A 1 311 ? 5.882 -18.860 17.668 1.00 40.81 311 LEU A O 1
ATOM 2463 N N . GLY A 1 312 ? 7.402 -17.449 16.813 1.00 31.52 312 GLY A N 1
ATOM 2464 C CA . GLY A 1 312 ? 8.493 -17.735 17.751 1.00 31.52 312 GLY A CA 1
ATOM 2465 C C . GLY A 1 312 ? 8.234 -17.272 19.196 1.00 31.52 312 GLY A C 1
ATOM 2466 O O . GLY A 1 312 ? 9.166 -16.892 19.898 1.00 31.52 312 GLY A O 1
ATOM 2467 N N . PHE A 1 313 ? 6.993 -17.323 19.685 1.00 31.50 313 PHE A N 1
ATOM 2468 C CA . PHE A 1 313 ? 6.692 -17.307 21.112 1.00 31.50 313 PHE A CA 1
ATOM 2469 C C . PHE A 1 313 ? 6.671 -18.748 21.618 1.00 31.50 313 PHE A C 1
ATOM 2471 O O . PHE A 1 313 ? 5.624 -19.345 21.854 1.00 31.50 313 PHE A O 1
ATOM 2478 N N . SER A 1 314 ? 7.865 -19.309 21.811 1.00 26.81 314 SER A N 1
ATOM 2479 C CA . SER A 1 314 ? 8.016 -20.440 22.720 1.00 26.81 314 SER A CA 1
ATOM 2480 C C . SER A 1 314 ? 7.671 -19.939 24.127 1.00 26.81 314 SER A C 1
ATOM 2482 O O . SER A 1 314 ? 8.361 -19.042 24.628 1.00 26.81 314 SER A O 1
ATOM 2484 N N . PRO A 1 315 ? 6.636 -20.469 24.805 1.00 30.58 315 PRO A N 1
ATOM 2485 C CA . PRO A 1 315 ? 6.523 -20.254 26.228 1.00 30.58 315 PRO A CA 1
ATOM 2486 C C . PRO A 1 315 ? 7.698 -21.018 26.832 1.00 30.58 315 PRO A C 1
ATOM 2488 O O . PRO A 1 315 ? 7.668 -22.244 26.945 1.00 30.58 315 PRO A O 1
ATOM 2491 N N . ARG A 1 316 ? 8.769 -20.307 27.206 1.00 29.92 316 ARG A N 1
ATOM 2492 C CA . ARG A 1 316 ? 9.707 -20.844 28.189 1.00 29.92 316 ARG A CA 1
ATOM 2493 C C . ARG A 1 316 ? 8.861 -21.175 29.406 1.00 29.92 316 ARG A C 1
ATOM 2495 O O . ARG A 1 316 ? 8.471 -20.284 30.156 1.00 29.92 316 ARG A O 1
ATOM 2502 N N . ALA A 1 317 ? 8.547 -22.459 29.546 1.00 33.59 317 ALA A N 1
ATOM 2503 C CA . ALA A 1 317 ? 7.994 -23.025 30.750 1.00 33.59 317 ALA A CA 1
ATOM 2504 C C . ALA A 1 317 ? 8.833 -22.482 31.904 1.00 33.59 317 ALA A C 1
ATOM 2506 O O . ALA A 1 317 ? 10.049 -22.702 31.958 1.00 33.59 317 ALA A O 1
ATOM 2507 N N . ALA A 1 318 ? 8.188 -21.713 32.778 1.00 33.44 318 ALA A N 1
ATOM 2508 C CA . ALA A 1 318 ? 8.729 -21.395 34.078 1.00 33.44 318 ALA A CA 1
ATOM 2509 C C . ALA A 1 318 ? 9.124 -22.732 34.708 1.00 33.44 318 ALA A C 1
ATOM 2511 O O . ALA A 1 318 ? 8.267 -23.548 35.047 1.00 33.44 318 ALA A O 1
ATOM 2512 N N . ARG A 1 319 ? 10.430 -23.008 34.777 1.00 27.56 319 ARG A N 1
ATOM 2513 C CA . ARG A 1 319 ? 10.916 -24.133 35.565 1.00 27.56 319 ARG A CA 1
ATOM 2514 C C . ARG A 1 319 ? 10.561 -23.809 37.015 1.00 27.56 319 ARG A C 1
ATOM 2516 O O . ARG A 1 319 ? 10.980 -22.752 37.491 1.00 27.56 319 ARG A O 1
ATOM 2523 N N . PRO A 1 320 ? 9.806 -24.663 37.719 1.00 29.42 320 PRO A N 1
ATOM 2524 C CA . PRO A 1 320 ? 9.609 -24.479 39.143 1.00 29.42 320 PRO A CA 1
ATOM 2525 C C . PRO A 1 320 ? 10.971 -24.607 39.829 1.00 29.42 320 PRO A C 1
ATOM 2527 O O . PRO A 1 320 ? 11.689 -25.595 39.663 1.00 29.42 320 PRO A O 1
ATOM 2530 N N . VAL A 1 321 ? 11.337 -23.570 40.578 1.00 35.16 321 VAL A N 1
ATOM 2531 C CA . VAL A 1 321 ? 12.438 -23.618 41.535 1.00 35.16 321 VAL A CA 1
ATOM 2532 C C . VAL A 1 321 ? 11.986 -24.542 42.662 1.00 35.16 321 VAL A C 1
ATOM 2534 O O . VAL A 1 321 ? 11.185 -24.145 43.503 1.00 35.16 321 VAL A O 1
ATOM 2537 N N . HIS A 1 322 ? 12.471 -25.783 42.668 1.00 30.52 322 HIS A N 1
ATOM 2538 C CA . HIS A 1 322 ? 12.405 -26.629 43.855 1.00 30.52 322 HIS A CA 1
ATOM 2539 C C . HIS A 1 322 ? 13.699 -26.468 44.665 1.00 30.52 322 HIS A C 1
ATOM 2541 O O . HIS A 1 322 ? 14.787 -26.679 44.122 1.00 30.52 322 HIS A O 1
ATOM 2547 N N . PRO A 1 323 ? 13.608 -26.105 45.956 1.00 34.69 323 PRO A N 1
ATOM 2548 C CA . PRO A 1 323 ? 14.747 -26.104 46.851 1.00 34.69 323 PRO A CA 1
ATOM 2549 C C . PRO A 1 323 ? 14.972 -27.539 47.330 1.00 34.69 323 PRO A C 1
ATOM 2551 O O . PRO A 1 323 ? 14.128 -28.108 48.019 1.00 34.69 323 PRO A O 1
ATOM 2554 N N . THR A 1 324 ? 16.117 -28.125 46.992 1.00 34.28 324 THR A N 1
ATOM 2555 C CA . THR A 1 324 ? 16.526 -29.409 47.575 1.00 34.28 324 THR A CA 1
ATOM 2556 C C . THR A 1 324 ? 17.866 -29.235 48.269 1.00 34.28 324 THR A C 1
ATOM 2558 O O . THR A 1 324 ? 18.918 -29.181 47.643 1.00 34.28 324 THR A O 1
ATOM 2561 N N . LEU A 1 325 ? 17.755 -29.055 49.586 1.00 39.12 325 LEU A N 1
ATOM 2562 C CA . LEU A 1 325 ? 18.628 -29.554 50.648 1.00 39.12 325 LEU A CA 1
ATOM 2563 C C . LEU A 1 325 ? 19.911 -30.264 50.180 1.00 39.12 325 LEU A C 1
ATOM 2565 O O . LEU A 1 325 ? 19.877 -31.436 49.816 1.00 39.12 325 LEU A O 1
ATOM 2569 N N . ALA A 1 326 ? 21.052 -29.596 50.339 1.00 34.84 326 ALA A N 1
ATOM 2570 C CA . ALA A 1 326 ? 22.335 -30.263 50.527 1.00 34.84 326 ALA A CA 1
ATOM 2571 C C . ALA A 1 326 ? 22.779 -30.037 51.977 1.00 34.84 326 ALA A C 1
ATOM 2573 O O . ALA A 1 326 ? 23.249 -28.967 52.365 1.00 34.84 326 ALA A O 1
ATOM 2574 N N . GLN A 1 327 ? 22.538 -31.064 52.790 1.00 35.69 327 GLN A N 1
ATOM 2575 C CA . GLN A 1 327 ? 23.078 -31.207 54.131 1.00 35.69 327 GLN A CA 1
ATOM 2576 C C . GLN A 1 327 ? 24.606 -31.293 54.087 1.00 35.69 327 GLN A C 1
ATOM 2578 O O . GLN A 1 327 ? 25.197 -31.972 53.251 1.00 35.69 327 GLN A O 1
ATOM 2583 N N . ARG A 1 328 ? 25.215 -30.638 55.075 1.00 37.03 328 ARG A N 1
ATOM 2584 C CA . ARG A 1 328 ? 26.590 -30.838 55.530 1.00 37.03 328 ARG A CA 1
ATOM 2585 C C . ARG A 1 328 ? 26.902 -32.328 55.719 1.00 37.03 328 ARG A C 1
ATOM 2587 O O . ARG A 1 328 ? 26.172 -33.002 56.444 1.00 37.03 328 ARG A O 1
ATOM 2594 N N . ARG A 1 329 ? 28.064 -32.777 55.241 1.00 35.41 329 ARG A N 1
ATOM 2595 C CA . ARG A 1 329 ? 28.912 -33.718 55.985 1.00 35.41 329 ARG A CA 1
ATOM 2596 C C . ARG A 1 329 ? 30.375 -33.305 55.882 1.00 35.41 329 ARG A C 1
ATOM 2598 O O . ARG A 1 329 ? 30.870 -32.981 54.810 1.00 35.41 329 ARG A O 1
ATOM 2605 N N . CYS A 1 330 ? 30.984 -33.261 57.058 1.00 35.53 330 CYS A N 1
ATOM 2606 C CA . CYS A 1 330 ? 32.404 -33.144 57.327 1.00 35.53 330 CYS A CA 1
ATOM 2607 C C . CYS A 1 330 ? 33.167 -34.345 56.767 1.00 35.53 330 CYS A C 1
ATOM 2609 O O . CYS A 1 330 ? 32.622 -35.443 56.795 1.00 35.53 330 CYS A O 1
ATOM 2611 N N . GLU A 1 331 ? 34.434 -34.139 56.417 1.00 29.95 331 GLU A N 1
ATOM 2612 C CA . GLU A 1 331 ? 35.537 -35.056 56.725 1.00 29.95 331 GLU A CA 1
ATOM 2613 C C . GLU A 1 331 ? 36.862 -34.275 56.593 1.00 29.95 331 GLU A C 1
ATOM 2615 O O . GLU A 1 331 ? 37.146 -33.686 55.552 1.00 29.95 331 GLU A O 1
ATOM 2620 N N . CYS A 1 332 ? 37.609 -34.198 57.702 1.00 31.83 332 CYS A N 1
ATOM 2621 C CA . CYS A 1 332 ? 39.025 -33.802 57.767 1.00 31.83 332 CYS A CA 1
ATOM 2622 C C . CYS A 1 332 ? 39.906 -35.002 57.325 1.00 31.83 332 CYS A C 1
ATOM 2624 O O . CYS A 1 332 ? 39.362 -36.102 57.176 1.00 31.83 332 CYS A O 1
ATOM 2626 N N . PRO A 1 333 ? 41.232 -34.860 57.122 1.00 45.53 333 PRO A N 1
ATOM 2627 C CA . PRO A 1 333 ? 42.191 -34.396 58.141 1.00 45.53 333 PRO A CA 1
ATOM 2628 C C . PRO A 1 333 ? 42.698 -32.966 57.952 1.00 45.53 333 PRO A C 1
ATOM 2630 O O . PRO A 1 333 ? 43.003 -32.592 56.798 1.00 45.53 333 PRO A O 1
#

pLDDT: mean 81.98, std 17.3, range [26.81, 97.31]

Foldseek 3Di:
DDPLLALDPVLLVPADPVLSVLLCLCPDVPRFLVSLVVNLVCLVPDPDDLSNLSSCNNSLLVLLPCVVVVVLVCPPPDDQRVNQRSVSSNLSSLVSLLSSLLPDQDDDPVRLQSVLVSLVSLLVSLLVCQVPAWDADPVRDIDGSLSSLLSSLSNLLSSQAHSQLHGPCVSVVCQLPPPLNLLSLLQSLLSCLVPPAQLRNSLLSSLVCLLVCLVDVVSVQSSCNSQPRDLLSVLLSLLSNLCSLQVDLLEAHDPSSVSSVVSSVSNVVSNPDPRNVVSNVVNPVVVSVVSVVSNNVNDPVVVVCPCVPNDPPDPPPPDDDDDDDDDDDDDDD

Radius of gyration: 24.02 Å; chains: 1; bounding box: 64×55×85 Å